Protein AF-0000000085167100 (afdb_homodimer)

InterPro domains:
  IPR000835 MarR-type HTH domain [PF01047] (43-100)
  IPR000835 MarR-type HTH domain [PR00598] (77-92)
  IPR000835 MarR-type HTH domain [PR00598] (96-112)
  IPR000835 MarR-type HTH domain [PR00598] (126-146)
  IPR000835 MarR-type HTH domain [PS50995] (10-148)
  IPR000835 MarR-type HTH domain [SM00347] (34-136)
  IPR036388 Winged helix-like DNA-binding domain superfamily [G3DSA:1.10.10.10] (11-156)
  IPR036390 Winged helix DNA-binding domain superfamily [SSF46785] (9-149)
  IPR039422 Transcription regulators MarR/SlyA-like [PTHR33164] (22-148)

Structure (mmCIF, N/CA/C/O backbone):
data_AF-0000000085167100-model_v1
#
loop_
_entity.id
_entity.type
_entity.pdbx_description
1 polymer 'MarR family transcription regulator protein'
#
loop_
_atom_site.group_PDB
_atom_site.id
_atom_site.type_symbol
_atom_site.label_atom_id
_atom_site.label_alt_id
_atom_site.label_comp_id
_atom_site.label_asym_id
_atom_site.label_entity_id
_atom_site.label_seq_id
_atom_site.pdbx_PDB_ins_code
_atom_site.Cartn_x
_atom_site.Cartn_y
_atom_site.Cartn_z
_atom_site.occupancy
_atom_site.B_iso_or_equiv
_atom_site.auth_seq_id
_atom_site.auth_comp_id
_atom_site.auth_asym_id
_atom_site.auth_atom_id
_atom_site.pdbx_PDB_model_num
ATOM 1 N N . MET A 1 1 ? 25.219 -15.109 -41.875 1 28.94 1 MET A N 1
ATOM 2 C CA . MET A 1 1 ? 25.359 -15.578 -40.5 1 28.94 1 MET A CA 1
ATOM 3 C C . MET A 1 1 ? 24.125 -15.219 -39.688 1 28.94 1 MET A C 1
ATOM 5 O O . MET A 1 1 ? 23.703 -14.062 -39.656 1 28.94 1 MET A O 1
ATOM 9 N N . SER A 1 2 ? 23.109 -16.062 -39.344 1 29.8 2 SER A N 1
ATOM 10 C CA . SER A 1 2 ? 21.734 -15.93 -38.875 1 29.8 2 SER A CA 1
ATOM 11 C C . SER A 1 2 ? 21.672 -15.273 -37.5 1 29.8 2 SER A C 1
ATOM 13 O O . SER A 1 2 ? 22.469 -15.602 -36.625 1 29.8 2 SER A O 1
ATOM 15 N N . ARG A 1 3 ? 21.328 -14 -37.438 1 38.75 3 ARG A N 1
ATOM 16 C CA . ARG A 1 3 ? 21.281 -13.273 -36.156 1 38.75 3 ARG A CA 1
ATOM 17 C C . ARG A 1 3 ? 20.594 -14.117 -35.094 1 38.75 3 ARG A C 1
ATOM 19 O O . ARG A 1 3 ? 19.516 -14.664 -35.312 1 38.75 3 ARG A O 1
ATOM 26 N N . PRO A 1 4 ? 21.281 -14.648 -34.062 1 38.41 4 PRO A N 1
ATOM 27 C CA . PRO A 1 4 ? 20.609 -15.492 -33.062 1 38.41 4 PRO A CA 1
ATOM 28 C C . PRO A 1 4 ? 19.266 -14.906 -32.594 1 38.41 4 PRO A C 1
ATOM 30 O O . PRO A 1 4 ? 19.062 -13.695 -32.688 1 38.41 4 PRO A O 1
ATOM 33 N N . PRO A 1 5 ? 18.172 -15.633 -32.438 1 40.31 5 PRO A N 1
ATOM 34 C CA . PRO A 1 5 ? 16.859 -15.086 -32.094 1 40.31 5 PRO A CA 1
ATOM 35 C C . PRO A 1 5 ? 16.922 -14.141 -30.891 1 40.31 5 PRO A C 1
ATOM 37 O O . PRO A 1 5 ? 17.812 -14.273 -30.047 1 40.31 5 PRO A O 1
ATOM 40 N N . SER A 1 6 ? 16.938 -12.898 -31.016 1 36.38 6 SER A N 1
ATOM 41 C CA . SER A 1 6 ? 16.844 -11.875 -29.984 1 36.38 6 SER A CA 1
ATOM 42 C C . SER A 1 6 ? 15.938 -12.32 -28.844 1 36.38 6 SER A C 1
ATOM 44 O O . SER A 1 6 ? 14.742 -12.531 -29.047 1 36.38 6 SER A O 1
ATOM 46 N N . HIS A 1 7 ? 16.234 -13.383 -28.016 1 36.88 7 HIS A N 1
ATOM 47 C CA . HIS A 1 7 ? 15.562 -13.766 -26.781 1 36.88 7 HIS A CA 1
ATOM 48 C C . HIS A 1 7 ? 14.922 -12.555 -26.109 1 36.88 7 HIS A C 1
ATOM 50 O O . HIS A 1 7 ? 15.633 -11.672 -25.625 1 36.88 7 HIS A O 1
ATOM 56 N N . SER A 1 8 ? 14.008 -11.852 -26.562 1 38.81 8 SER A N 1
ATOM 57 C CA . SER A 1 8 ? 13.211 -10.773 -25.984 1 38.81 8 SER A CA 1
ATOM 58 C C . SER A 1 8 ? 13.086 -10.938 -24.469 1 38.81 8 SER A C 1
ATOM 60 O O . SER A 1 8 ? 12.695 -12 -23.984 1 38.81 8 SER A O 1
ATOM 62 N N . ASP A 1 9 ? 13.836 -10.43 -23.562 1 41.62 9 ASP A N 1
ATOM 63 C CA . ASP A 1 9 ? 14.07 -10.25 -22.125 1 41.62 9 ASP A CA 1
ATOM 64 C C . ASP A 1 9 ? 12.758 -10.18 -21.359 1 41.62 9 ASP A C 1
ATOM 66 O O . ASP A 1 9 ? 12.672 -9.523 -20.312 1 41.62 9 ASP A O 1
ATOM 70 N N . GLU A 1 10 ? 11.578 -10.195 -21.953 1 47.62 10 GLU A N 1
ATOM 71 C CA . GLU A 1 10 ? 10.359 -10.188 -21.156 1 47.62 10 GLU A CA 1
ATOM 72 C C . GLU A 1 10 ? 10.359 -11.32 -20.141 1 47.62 10 GLU A C 1
ATOM 74 O O . GLU A 1 10 ? 10.234 -12.492 -20.516 1 47.62 10 GLU A O 1
ATOM 79 N N . SER A 1 11 ? 11.148 -11.344 -19.109 1 51.94 11 SER A N 1
ATOM 80 C CA . SER A 1 11 ? 11.078 -12.336 -18.031 1 51.94 11 SER A CA 1
ATOM 81 C C . SER A 1 11 ? 9.664 -12.891 -17.891 1 51.94 11 SER A C 1
ATOM 83 O O . SER A 1 11 ? 8.688 -12.148 -17.953 1 51.94 11 SER A O 1
ATOM 85 N N . PRO A 1 12 ? 9.398 -14.094 -18.156 1 60.81 12 PRO A N 1
ATOM 86 C CA . PRO A 1 12 ? 8.07 -14.641 -17.891 1 60.81 12 PRO A CA 1
ATOM 87 C C . PRO A 1 12 ? 7.504 -14.195 -16.547 1 60.81 12 PRO A C 1
ATOM 89 O O . PRO A 1 12 ? 8.258 -14.039 -15.578 1 60.81 12 PRO A O 1
ATOM 92 N N . LEU A 1 13 ? 6.781 -13 -16.453 1 64.62 13 LEU A N 1
ATOM 93 C CA . LEU A 1 13 ? 6.035 -12.477 -15.312 1 64.62 13 LEU A CA 1
ATOM 94 C C . LEU A 1 13 ? 5.656 -13.594 -14.352 1 64.62 13 LEU A C 1
ATOM 96 O O . LEU A 1 13 ? 4.605 -13.531 -13.703 1 64.62 13 LEU A O 1
ATOM 100 N N . THR A 1 14 ? 6.676 -14.555 -14.203 1 80.88 14 THR A N 1
ATOM 101 C CA . THR A 1 14 ? 6.324 -15.703 -13.375 1 80.88 14 THR A CA 1
ATOM 102 C C . THR A 1 14 ? 6.863 -15.531 -11.961 1 80.88 14 THR A C 1
ATOM 104 O O . THR A 1 14 ? 6.402 -16.203 -11.031 1 80.88 14 THR A O 1
ATOM 107 N N . ASP A 1 15 ? 7.734 -14.602 -11.852 1 91.56 15 ASP A N 1
ATOM 108 C CA . ASP A 1 15 ? 8.266 -14.367 -10.516 1 91.56 15 ASP A CA 1
ATOM 109 C C . ASP A 1 15 ? 7.492 -13.258 -9.797 1 91.56 15 ASP A C 1
ATOM 111 O O . ASP A 1 15 ? 7.691 -12.078 -10.078 1 91.56 15 ASP A O 1
ATOM 115 N N . LEU A 1 16 ? 6.777 -13.711 -8.82 1 94.06 16 LEU A N 1
ATOM 116 C CA . LEU A 1 16 ? 5.914 -12.805 -8.07 1 94.06 16 LEU A CA 1
ATOM 117 C C . LEU A 1 16 ? 6.715 -11.633 -7.508 1 94.06 16 LEU A C 1
ATOM 119 O O . LEU A 1 16 ? 6.242 -10.5 -7.508 1 94.06 16 LEU A O 1
ATOM 123 N N . TYR A 1 17 ? 7.957 -11.875 -7.102 1 94.38 17 TYR A N 1
ATOM 124 C CA . TYR A 1 17 ? 8.75 -10.906 -6.352 1 94.38 17 TYR A CA 1
ATOM 125 C C . TYR A 1 17 ? 9.281 -9.812 -7.27 1 94.38 17 TYR A C 1
ATOM 127 O O . TYR A 1 17 ? 9.82 -8.805 -6.797 1 94.38 17 TYR A O 1
ATOM 135 N N . GLU A 1 18 ? 9.062 -9.977 -8.508 1 92.81 18 GLU A N 1
ATOM 136 C CA . GLU A 1 18 ? 9.539 -8.992 -9.469 1 92.81 18 GLU A CA 1
ATOM 137 C C . GLU A 1 18 ? 8.414 -8.07 -9.93 1 92.81 18 GLU A C 1
ATOM 139 O O . GLU A 1 18 ? 8.648 -7.086 -10.633 1 92.81 18 GLU A O 1
ATOM 144 N N . HIS A 1 19 ? 7.234 -8.414 -9.586 1 95.75 19 HIS A N 1
ATOM 145 C CA . HIS A 1 19 ? 6.098 -7.586 -9.961 1 95.75 19 HIS A CA 1
ATOM 146 C C . HIS A 1 19 ? 6.09 -6.277 -9.172 1 95.75 19 HIS A C 1
ATOM 148 O O . HIS A 1 19 ? 6.125 -6.293 -7.938 1 95.75 19 HIS A O 1
ATOM 154 N N . PRO A 1 20 ? 6.004 -5.102 -9.891 1 97.62 20 PRO A N 1
ATOM 155 C CA . PRO A 1 20 ? 5.949 -3.832 -9.156 1 97.62 20 PRO A CA 1
ATOM 156 C C . PRO A 1 20 ? 4.793 -3.775 -8.164 1 97.62 20 PRO A C 1
ATOM 158 O O . PRO A 1 20 ? 4.941 -3.225 -7.07 1 97.62 20 PRO A O 1
ATOM 161 N N . GLY A 1 21 ? 3.652 -4.395 -8.602 1 97.56 21 GLY A N 1
ATOM 162 C CA . GLY A 1 21 ? 2.516 -4.395 -7.695 1 97.56 21 GLY A CA 1
ATOM 163 C C . GLY A 1 21 ? 2.799 -5.117 -6.391 1 97.56 21 GLY A C 1
ATOM 164 O O . GLY A 1 21 ? 2.371 -4.668 -5.324 1 97.56 21 GLY A O 1
ATOM 165 N N . HIS A 1 22 ? 3.488 -6.223 -6.402 1 97.44 22 HIS A N 1
ATOM 166 C CA . HIS A 1 22 ? 3.861 -6.961 -5.203 1 97.44 22 HIS A CA 1
ATOM 167 C C . HIS A 1 22 ? 4.797 -6.145 -4.32 1 97.44 22 HIS A C 1
ATOM 169 O O . HIS A 1 22 ? 4.586 -6.051 -3.107 1 97.44 22 HIS A O 1
ATOM 175 N N . LEU A 1 23 ? 5.785 -5.512 -4.891 1 98.19 23 LEU A N 1
ATOM 176 C CA . LEU A 1 23 ? 6.762 -4.734 -4.133 1 98.19 23 LEU A CA 1
ATOM 177 C C . LEU A 1 23 ? 6.113 -3.504 -3.51 1 98.19 23 LEU A C 1
ATOM 179 O O . LEU A 1 23 ? 6.449 -3.121 -2.389 1 98.19 23 LEU A O 1
ATOM 183 N N . LEU A 1 24 ? 5.191 -2.898 -4.227 1 98.69 24 LEU A N 1
ATOM 184 C CA . LEU A 1 24 ? 4.477 -1.744 -3.693 1 98.69 24 LEU A CA 1
ATOM 185 C C . LEU A 1 24 ? 3.604 -2.146 -2.51 1 98.69 24 LEU A C 1
ATOM 187 O O . LEU A 1 24 ? 3.527 -1.423 -1.515 1 98.69 24 LEU A O 1
ATOM 191 N N . ARG A 1 25 ? 2.945 -3.268 -2.588 1 98.06 25 ARG A N 1
ATOM 192 C CA . ARG A 1 25 ? 2.164 -3.773 -1.465 1 98.06 25 ARG A CA 1
ATOM 193 C C . ARG A 1 25 ? 3.051 -4.023 -0.25 1 98.06 25 ARG A C 1
ATOM 195 O O . ARG A 1 25 ? 2.715 -3.617 0.865 1 98.06 25 ARG A O 1
ATOM 202 N N . ARG A 1 26 ? 4.172 -4.707 -0.45 1 98.25 26 ARG A N 1
ATOM 203 C CA . ARG A 1 26 ? 5.109 -4.996 0.63 1 98.25 26 ARG A CA 1
ATOM 204 C C . ARG A 1 26 ? 5.629 -3.709 1.263 1 98.25 26 ARG A C 1
ATOM 206 O O . ARG A 1 26 ? 5.715 -3.604 2.488 1 98.25 26 ARG A O 1
ATOM 213 N N . ALA A 1 27 ? 5.973 -2.74 0.44 1 98.69 27 ALA A N 1
ATOM 214 C CA . ALA A 1 27 ? 6.48 -1.466 0.945 1 98.69 27 ALA A C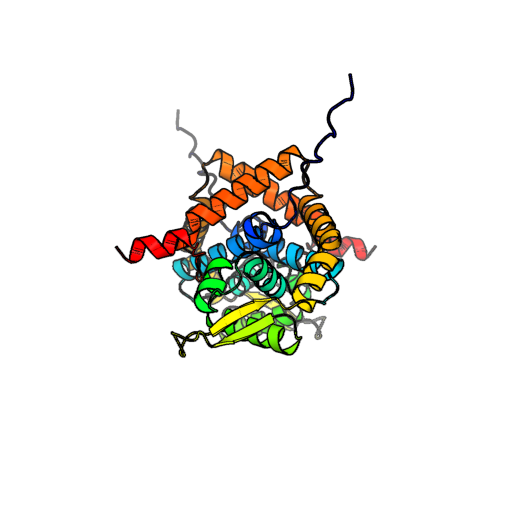A 1
ATOM 215 C C . ALA A 1 27 ? 5.43 -0.756 1.794 1 98.69 27 ALA A C 1
ATOM 217 O O . ALA A 1 27 ? 5.746 -0.185 2.84 1 98.69 27 ALA A O 1
ATOM 218 N N . GLN A 1 28 ? 4.215 -0.755 1.297 1 98.25 28 GLN A N 1
ATOM 219 C CA . GLN A 1 28 ? 3.129 -0.154 2.062 1 98.25 28 GLN A CA 1
ATOM 220 C C . GLN A 1 28 ? 2.924 -0.877 3.389 1 98.25 28 GLN A C 1
ATOM 222 O O . GLN A 1 28 ? 2.754 -0.24 4.43 1 98.25 28 GLN A O 1
ATOM 227 N N . GLN A 1 29 ? 2.957 -2.209 3.414 1 97.69 29 GLN A N 1
ATOM 228 C CA . GLN A 1 29 ? 2.848 -2.994 4.641 1 97.69 29 GLN A CA 1
ATOM 229 C C . GLN A 1 29 ? 3.918 -2.588 5.648 1 97.69 29 GLN A C 1
ATOM 231 O O . GLN A 1 29 ? 3.625 -2.408 6.832 1 97.69 29 GLN A O 1
ATOM 236 N N . ILE A 1 30 ? 5.062 -2.498 5.188 1 98 30 ILE A N 1
ATOM 237 C CA . ILE A 1 30 ? 6.207 -2.127 6.012 1 98 30 ILE A CA 1
ATOM 238 C C . ILE A 1 30 ? 6.004 -0.721 6.574 1 98 30 ILE A C 1
ATOM 240 O O . ILE A 1 30 ? 6.184 -0.493 7.773 1 98 30 ILE A O 1
ATOM 244 N N . SER A 1 31 ? 5.625 0.176 5.699 1 98.25 31 SER A N 1
ATOM 245 C CA . SER A 1 31 ? 5.391 1.557 6.109 1 98.25 31 SER A CA 1
ATOM 246 C C . SER A 1 31 ? 4.34 1.636 7.211 1 98.25 31 SER A C 1
ATOM 248 O O . SER A 1 31 ? 4.535 2.32 8.219 1 98.25 31 SER A O 1
ATOM 250 N N . VAL A 1 32 ? 3.285 0.966 7.098 1 97.56 32 VAL A N 1
ATOM 251 C CA . VAL A 1 32 ? 2.199 0.981 8.07 1 97.56 32 VAL A CA 1
ATOM 252 C C . VAL A 1 32 ? 2.678 0.374 9.391 1 97.56 32 VAL A C 1
ATOM 254 O O . VAL A 1 32 ? 2.363 0.886 10.469 1 97.56 32 VAL A O 1
ATOM 257 N N . SER A 1 33 ? 3.428 -0.708 9.281 1 97.5 33 SER A N 1
ATOM 258 C CA . SER A 1 33 ? 3.951 -1.349 10.484 1 97.5 33 SER A CA 1
ATOM 259 C C . SER A 1 33 ? 4.875 -0.411 11.258 1 97.5 33 SER A C 1
ATOM 261 O O . SER A 1 33 ? 4.77 -0.288 12.477 1 97.5 33 SER A O 1
ATOM 263 N N . ILE A 1 34 ? 5.762 0.237 10.586 1 97.75 34 ILE A N 1
ATOM 264 C CA . ILE A 1 34 ? 6.688 1.168 11.227 1 97.75 34 ILE A CA 1
ATOM 265 C C . ILE A 1 34 ? 5.91 2.338 11.828 1 97.75 34 ILE A C 1
ATOM 267 O O . ILE A 1 34 ? 6.254 2.838 12.898 1 97.75 34 ILE A O 1
ATOM 271 N N . PHE A 1 35 ? 4.879 2.789 11.109 1 97.81 35 PHE A N 1
ATOM 272 C CA . PHE A 1 35 ? 4.027 3.844 11.648 1 97.81 35 PHE A CA 1
ATOM 273 C C . PHE A 1 35 ? 3.445 3.438 12.992 1 97.81 35 PHE A C 1
ATOM 275 O O . PHE A 1 35 ? 3.504 4.207 13.961 1 97.81 35 PHE A O 1
ATOM 282 N N . HIS A 1 36 ? 2.926 2.299 13.07 1 96.5 36 HIS A N 1
ATOM 283 C CA . HIS A 1 36 ? 2.334 1.817 14.312 1 96.5 36 HIS A CA 1
ATOM 284 C C . HIS A 1 36 ? 3.379 1.714 15.414 1 96.5 36 HIS A C 1
ATOM 286 O O . HIS A 1 36 ? 3.104 2.053 16.562 1 96.5 36 HIS A O 1
ATOM 292 N N . ASP A 1 37 ? 4.492 1.263 15.062 1 95.69 37 ASP A N 1
ATOM 293 C CA . ASP A 1 37 ? 5.566 1.124 16.031 1 95.69 37 ASP A CA 1
ATOM 294 C C . ASP A 1 37 ? 5.965 2.482 16.609 1 95.69 37 ASP A C 1
ATOM 296 O O . ASP A 1 37 ? 6.199 2.607 17.812 1 95.69 37 ASP A O 1
ATOM 300 N N . GLU A 1 38 ? 6.055 3.49 15.758 1 95.69 38 GLU A N 1
ATOM 301 C CA . GLU A 1 38 ? 6.59 4.789 16.156 1 95.69 38 GLU A CA 1
ATOM 302 C C . GLU A 1 38 ? 5.508 5.66 16.797 1 95.69 38 GLU A C 1
ATOM 304 O O . GLU A 1 38 ? 5.797 6.48 17.672 1 95.69 38 GLU A O 1
ATOM 309 N N . ILE A 1 39 ? 4.258 5.531 16.453 1 92.88 39 ILE A N 1
ATOM 310 C CA . ILE A 1 39 ? 3.186 6.449 16.828 1 92.88 39 ILE A CA 1
ATOM 311 C C . ILE A 1 39 ? 2.254 5.762 17.828 1 92.88 39 ILE A C 1
ATOM 313 O O . ILE A 1 39 ? 1.572 6.43 18.609 1 92.88 39 ILE A O 1
ATOM 317 N N . GLY A 1 40 ? 2.344 4.508 18.094 1 77.31 40 GLY A N 1
ATOM 318 C CA . GLY A 1 40 ? 1.797 3.775 19.219 1 77.31 40 GLY A CA 1
ATOM 319 C C . GLY A 1 40 ? 0.294 3.584 19.141 1 77.31 40 GLY A C 1
ATOM 320 O O . GLY A 1 40 ? -0.38 3.477 20.156 1 77.31 40 GLY A O 1
ATOM 321 N N . GLY A 1 41 ? -0.335 3.615 18.172 1 82.81 41 GLY A N 1
ATOM 322 C CA . GLY A 1 41 ? -1.763 3.354 18.078 1 82.81 41 GLY A CA 1
ATOM 323 C C . GLY A 1 41 ? -2.613 4.57 18.391 1 82.81 41 GLY A C 1
ATOM 324 O O . GLY A 1 41 ? -3.826 4.457 18.578 1 82.81 41 GLY A O 1
ATOM 325 N N . VAL A 1 42 ? -2.113 5.633 18.594 1 88.88 42 VAL A N 1
ATOM 326 C CA . VAL A 1 42 ? -2.83 6.867 18.891 1 88.88 42 VAL A CA 1
ATOM 327 C C . VAL A 1 42 ? -3.752 7.227 17.719 1 88.88 42 VAL A C 1
ATOM 329 O O . VAL A 1 42 ? -4.945 7.461 17.922 1 88.88 42 VAL A O 1
ATOM 332 N N . VAL A 1 43 ? -3.215 7.273 16.578 1 96.31 43 VAL A N 1
ATOM 333 C CA . VAL A 1 43 ? -3.975 7.449 15.336 1 96.31 43 VAL A CA 1
ATOM 334 C C . VAL A 1 43 ? -3.447 6.496 14.266 1 96.31 43 VAL A C 1
ATOM 336 O O . VAL A 1 43 ? -2.301 6.047 14.336 1 96.31 43 VAL A O 1
ATOM 339 N N . THR A 1 44 ? -4.312 6.184 13.375 1 96.06 44 THR A N 1
ATOM 340 C CA . THR A 1 44 ? -3.895 5.441 12.188 1 96.06 44 THR A CA 1
ATOM 341 C C . THR A 1 44 ? -3.283 6.379 11.148 1 96.06 44 THR A C 1
ATOM 343 O O . THR A 1 44 ? -3.406 7.602 11.258 1 96.06 44 THR A O 1
ATOM 346 N N . PRO A 1 45 ? -2.629 5.789 10.156 1 96.94 45 PRO A N 1
ATOM 347 C CA . PRO A 1 45 ? -2.047 6.641 9.109 1 96.94 45 PRO A CA 1
ATOM 348 C C . PRO A 1 45 ? -3.082 7.539 8.438 1 96.94 45 PRO A C 1
ATOM 350 O O . PRO A 1 45 ? -2.826 8.727 8.227 1 96.94 45 PRO A O 1
ATOM 353 N N . VAL A 1 46 ? -4.27 7.02 8.172 1 97 46 VAL A N 1
ATOM 354 C CA . VAL A 1 46 ? -5.289 7.805 7.488 1 97 46 VAL A CA 1
ATOM 355 C C . VAL A 1 46 ? -5.84 8.875 8.438 1 97 46 V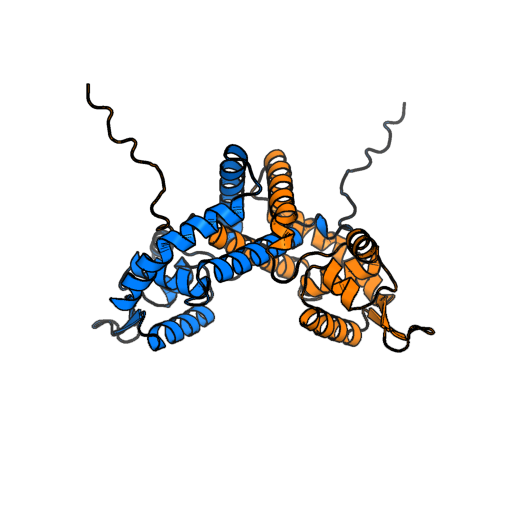AL A C 1
ATOM 357 O O . VAL A 1 46 ? -6.105 10 8.016 1 97 46 VAL A O 1
ATOM 360 N N . GLN A 1 47 ? -6.016 8.523 9.695 1 97.75 47 GLN A N 1
ATOM 361 C CA . GLN A 1 47 ? -6.445 9.508 10.68 1 97.75 47 GLN A CA 1
ATOM 362 C C . GLN A 1 47 ? -5.434 10.648 10.805 1 97.75 47 GLN A C 1
ATOM 364 O O . GLN A 1 47 ? -5.809 11.82 10.883 1 97.75 47 GLN A O 1
ATOM 369 N N . TYR A 1 48 ? -4.18 10.297 10.852 1 97.81 48 TYR A N 1
ATOM 370 C CA . TYR A 1 48 ? -3.139 11.32 10.859 1 97.81 48 TYR A CA 1
ATOM 371 C C . TYR A 1 48 ? -3.238 12.211 9.633 1 97.81 48 TYR A C 1
ATOM 373 O O . TYR A 1 48 ? -3.16 13.438 9.742 1 97.81 48 TYR A O 1
ATOM 381 N N . ALA A 1 49 ? -3.332 11.625 8.461 1 97.75 49 ALA A N 1
ATOM 382 C CA . ALA A 1 49 ? -3.402 12.367 7.207 1 97.75 49 ALA A CA 1
ATOM 383 C C . ALA A 1 49 ? -4.555 13.367 7.227 1 97.75 49 ALA A C 1
ATOM 385 O O . ALA A 1 49 ? -4.398 14.508 6.801 1 97.75 49 ALA A O 1
ATOM 386 N N . ILE A 1 50 ? -5.664 12.914 7.719 1 98.06 50 ILE A N 1
ATOM 387 C CA . ILE A 1 50 ? -6.852 13.766 7.793 1 98.06 50 ILE A CA 1
ATOM 388 C C . ILE A 1 50 ? -6.594 14.938 8.734 1 98.06 50 ILE A C 1
ATOM 390 O O . ILE A 1 50 ? -6.848 16.094 8.383 1 98.06 50 ILE A O 1
ATOM 394 N N . LEU A 1 51 ? -6.055 14.672 9.898 1 97.94 51 LEU A N 1
ATOM 395 C CA . LEU A 1 51 ? -5.793 15.719 10.883 1 97.94 51 LEU A CA 1
ATOM 396 C C . LEU A 1 51 ? -4.766 16.719 10.344 1 97.94 51 LEU A C 1
ATOM 398 O O . LEU A 1 51 ? -4.941 17.922 10.484 1 97.94 51 LEU A O 1
ATOM 402 N N . ARG A 1 52 ? -3.748 16.172 9.781 1 97.56 52 ARG A N 1
ATOM 403 C CA . ARG A 1 52 ? -2.684 17.016 9.242 1 97.56 52 ARG A CA 1
ATOM 404 C C . ARG A 1 52 ? -3.209 17.922 8.141 1 97.56 52 ARG A C 1
ATOM 406 O O . ARG A 1 52 ? -2.936 19.125 8.133 1 97.56 52 ARG A O 1
ATOM 413 N N . MET A 1 53 ? -3.955 17.312 7.246 1 97.75 53 MET A N 1
ATOM 414 C CA . MET A 1 53 ? -4.488 18.078 6.129 1 97.75 53 MET A CA 1
ATOM 415 C C . MET A 1 53 ? -5.465 19.156 6.625 1 97.75 53 MET A C 1
ATOM 417 O O . MET A 1 53 ? -5.457 20.281 6.137 1 97.75 53 MET A O 1
ATOM 421 N N . LEU A 1 54 ? -6.23 18.781 7.531 1 97.25 54 LEU A N 1
ATOM 422 C CA . LEU A 1 54 ? -7.195 19.734 8.094 1 97.25 54 LEU A CA 1
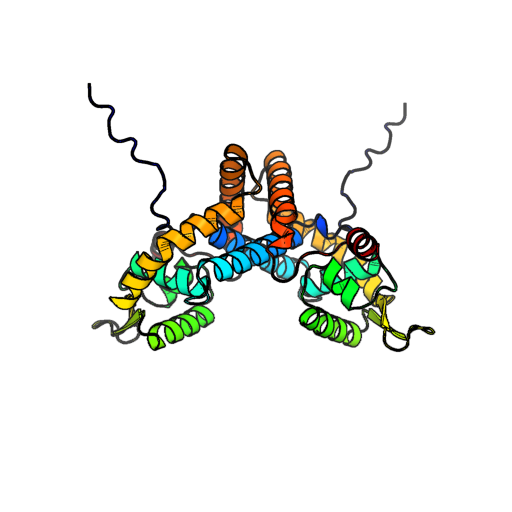ATOM 423 C C . LEU A 1 54 ? -6.48 20.875 8.812 1 97.25 54 LEU A C 1
ATOM 425 O O . LEU A 1 54 ? -6.902 22.016 8.727 1 97.25 54 LEU A O 1
ATOM 429 N N . SER A 1 55 ? -5.465 20.547 9.555 1 97.25 55 SER A N 1
ATOM 430 C CA . SER A 1 55 ? -4.672 21.562 10.234 1 97.25 55 SER A CA 1
ATOM 431 C C . SER A 1 55 ? -4.133 22.594 9.25 1 97.25 55 SER A C 1
ATOM 433 O O . SER A 1 55 ? -4.109 23.781 9.539 1 97.25 55 SER A O 1
ATOM 435 N N . ASN A 1 56 ? -3.752 22.109 8.125 1 95.94 56 ASN A N 1
ATOM 436 C CA . ASN A 1 56 ? -3.188 22.969 7.094 1 95.94 56 ASN A CA 1
ATOM 437 C C . ASN A 1 56 ? -4.273 23.766 6.367 1 95.94 56 ASN A C 1
ATOM 439 O O . ASN A 1 56 ? -4.004 24.828 5.812 1 95.94 56 ASN A O 1
ATOM 443 N N . HIS A 1 57 ? -5.504 23.234 6.336 1 95.38 57 HIS A N 1
ATOM 444 C CA . HIS A 1 57 ? -6.617 23.844 5.625 1 95.38 57 HIS A CA 1
ATOM 445 C C . HIS A 1 57 ? -7.879 23.875 6.484 1 95.38 57 HIS A C 1
ATOM 447 O O . HIS A 1 57 ? -8.859 23.203 6.176 1 95.38 57 HIS A O 1
ATOM 453 N N . PRO A 1 58 ? -7.875 24.719 7.438 1 95.38 58 PRO A N 1
ATOM 454 C CA . PRO A 1 58 ? -9.039 24.766 8.328 1 95.38 58 PRO A CA 1
ATOM 455 C C . PRO A 1 58 ? -10.297 25.266 7.625 1 95.38 58 PRO A C 1
ATOM 457 O O . PRO A 1 58 ? -10.219 26.141 6.77 1 95.38 58 PRO A O 1
ATOM 460 N N . GLY A 1 59 ? -11.406 24.641 7.953 1 93.44 59 GLY A N 1
ATOM 461 C CA . GLY A 1 59 ? -12.68 25.172 7.488 1 93.44 59 GLY A CA 1
ATOM 462 C C . GLY A 1 59 ? -13.164 24.5 6.207 1 93.44 59 GLY A C 1
ATOM 463 O O . GLY A 1 59 ? -14.25 24.812 5.723 1 93.44 59 GLY A O 1
ATOM 464 N N . ILE A 1 60 ? -12.43 23.578 5.703 1 92.75 60 ILE A N 1
ATOM 465 C CA . ILE A 1 60 ? -12.852 22.906 4.477 1 92.75 60 ILE A CA 1
ATOM 466 C C . ILE A 1 60 ? -13.891 21.828 4.809 1 92.75 60 ILE A C 1
ATOM 468 O O . ILE A 1 60 ? -14 21.406 5.957 1 92.75 60 ILE A O 1
ATOM 472 N N . ASP A 1 61 ? -14.625 21.422 3.746 1 91.88 61 ASP A N 1
ATOM 473 C CA . ASP A 1 61 ? -15.648 20.406 3.965 1 91.88 61 ASP A CA 1
ATOM 474 C C . ASP A 1 61 ? -15.07 19 3.816 1 91.88 61 ASP A C 1
ATOM 476 O O . ASP A 1 61 ? -13.938 18.828 3.369 1 91.88 61 ASP A O 1
ATOM 480 N N . GLN A 1 62 ? -15.891 18.062 4.188 1 93.38 62 GLN A N 1
ATOM 481 C CA . GLN A 1 62 ? -15.438 16.688 4.258 1 93.38 62 GLN A CA 1
ATOM 482 C C . GLN A 1 62 ? -15.078 16.156 2.875 1 93.38 62 GLN A C 1
ATOM 484 O O . GLN A 1 62 ? -14.133 15.367 2.73 1 93.38 62 GLN A O 1
ATOM 489 N N . VAL A 1 63 ? -15.828 16.547 1.901 1 92.38 63 VAL A N 1
ATOM 490 C CA . VAL A 1 63 ? -15.586 16.062 0.545 1 92.38 63 VAL A CA 1
ATOM 491 C C . VAL A 1 63 ? -14.25 16.594 0.034 1 92.38 63 VAL A C 1
ATOM 493 O O . VAL A 1 63 ? -13.438 15.844 -0.501 1 92.38 63 VAL A O 1
ATOM 496 N N . THR A 1 64 ? -14.023 17.844 0.199 1 94 64 THR A N 1
ATOM 497 C CA . THR A 1 64 ? -12.758 18.469 -0.181 1 94 64 THR A CA 1
ATOM 498 C C . THR A 1 64 ? -11.594 17.828 0.577 1 94 64 THR A C 1
ATOM 500 O O . THR A 1 64 ? -10.555 17.547 -0.011 1 94 64 THR A O 1
ATOM 503 N N . LEU A 1 65 ? -11.797 17.641 1.823 1 96.19 65 LEU A N 1
ATOM 504 C CA . LEU A 1 65 ? -10.766 17.031 2.664 1 96.19 65 LEU A CA 1
ATOM 505 C C . LEU A 1 65 ? -10.406 15.633 2.176 1 96.19 65 LEU A C 1
ATOM 507 O O . LEU A 1 65 ? -9.227 15.289 2.068 1 96.19 65 LEU A O 1
ATOM 511 N N . ALA A 1 66 ? -11.414 14.852 1.89 1 96.69 66 ALA A N 1
ATOM 512 C CA . ALA A 1 66 ? -11.188 13.5 1.376 1 96.69 66 ALA A CA 1
ATOM 513 C C . ALA A 1 66 ? -10.383 13.539 0.077 1 96.69 66 ALA A C 1
ATOM 515 O O . ALA A 1 66 ? -9.469 12.734 -0.12 1 96.69 66 ALA A O 1
ATOM 516 N N . GLY A 1 67 ? -10.68 14.484 -0.806 1 96.5 67 GLY A N 1
ATOM 517 C CA . GLY A 1 67 ? -9.953 14.664 -2.053 1 96.5 67 GLY A CA 1
ATOM 518 C C . GLY A 1 67 ? -8.5 15.039 -1.85 1 96.5 67 GLY A C 1
ATOM 519 O O . GLY A 1 67 ? -7.621 14.531 -2.553 1 96.5 67 GLY A O 1
ATOM 520 N N . LEU A 1 68 ? -8.242 15.82 -0.833 1 96.62 68 LEU A N 1
ATOM 521 C CA . LEU A 1 68 ? -6.883 16.281 -0.542 1 96.62 68 LEU A CA 1
ATOM 522 C C . LEU A 1 68 ? -6.047 15.148 0.056 1 96.62 68 LEU A C 1
ATOM 524 O O . LEU A 1 68 ? -4.816 15.18 -0.02 1 96.62 68 LEU A O 1
ATOM 528 N N . VAL A 1 69 ? -6.703 14.156 0.642 1 97.62 69 VAL A N 1
ATOM 529 C CA . VAL A 1 69 ? -6 13.039 1.263 1 97.62 69 VAL A CA 1
ATOM 530 C C . VAL A 1 69 ? -6.047 11.828 0.339 1 97.62 69 VAL A C 1
ATOM 532 O O . VAL A 1 69 ? -5.438 10.797 0.631 1 97.62 69 VAL A O 1
ATOM 535 N N . ALA A 1 70 ? -6.734 11.914 -0.758 1 97.44 70 ALA A N 1
ATOM 536 C CA . ALA A 1 70 ? -6.879 10.852 -1.752 1 97.44 70 ALA A CA 1
ATOM 537 C C . ALA A 1 70 ? -7.508 9.602 -1.138 1 97.44 70 ALA A C 1
ATOM 539 O O . ALA A 1 70 ? -6.977 8.5 -1.278 1 97.44 70 ALA A O 1
ATOM 540 N N . ILE A 1 71 ? -8.633 9.789 -0.474 1 97.5 71 ILE A N 1
ATOM 541 C CA . ILE A 1 71 ? -9.477 8.703 0.01 1 97.5 71 ILE A CA 1
ATOM 542 C C . ILE A 1 71 ? -10.922 8.922 -0.446 1 97.5 71 ILE A C 1
ATOM 544 O O . ILE A 1 71 ? -11.297 10.039 -0.818 1 97.5 71 ILE A O 1
ATOM 548 N N . ASP A 1 72 ? -11.641 7.859 -0.505 1 96.25 72 ASP A N 1
ATOM 549 C CA . ASP A 1 72 ? -13.039 7.984 -0.914 1 96.25 72 ASP A CA 1
ATOM 550 C C . ASP A 1 72 ? -13.859 8.703 0.154 1 96.25 72 ASP A C 1
ATOM 552 O O . ASP A 1 72 ? -13.523 8.656 1.339 1 96.25 72 ASP A O 1
ATOM 556 N N . THR A 1 73 ? -14.93 9.266 -0.273 1 94.62 73 THR A N 1
ATOM 557 C CA . THR A 1 73 ? -15.758 10.109 0.586 1 94.62 73 THR A CA 1
ATOM 558 C C . THR A 1 73 ? -16.344 9.289 1.734 1 94.62 73 THR A C 1
ATOM 560 O O . THR A 1 73 ? -16.5 9.797 2.848 1 94.62 73 THR A O 1
ATOM 563 N N . SER A 1 74 ? -16.672 8.047 1.456 1 96.19 74 SER A N 1
ATOM 564 C CA . SER A 1 74 ? -17.234 7.207 2.51 1 96.19 74 SER A CA 1
ATOM 565 C C . SER A 1 74 ? -16.219 6.949 3.615 1 96.19 74 SER A C 1
ATOM 567 O O . SER A 1 74 ? -16.547 7.039 4.801 1 96.19 74 SER A O 1
ATOM 569 N N . THR A 1 75 ? -15.008 6.605 3.223 1 95.44 75 THR A N 1
ATOM 570 C CA . THR A 1 75 ? -13.93 6.426 4.184 1 95.44 75 THR A CA 1
ATOM 571 C C . THR A 1 75 ? -13.656 7.723 4.941 1 95.44 75 THR A C 1
ATOM 573 O O . THR A 1 75 ? -13.477 7.707 6.16 1 95.44 75 THR A O 1
ATOM 576 N N . GLY A 1 76 ? -13.625 8.828 4.191 1 96.69 76 GLY A N 1
ATOM 577 C CA . GLY A 1 76 ? -13.438 10.125 4.824 1 96.69 76 GLY A CA 1
ATOM 578 C C . GLY A 1 76 ? -14.469 10.422 5.898 1 96.69 76 GLY A C 1
ATOM 579 O O . GLY A 1 76 ? -14.117 10.875 6.988 1 96.69 76 GLY A O 1
ATOM 580 N N . ALA A 1 77 ? -15.703 10.148 5.594 1 95.44 77 ALA A N 1
ATOM 581 C CA . ALA A 1 77 ? -16.781 10.398 6.535 1 95.44 77 ALA A CA 1
ATOM 582 C C . ALA A 1 77 ? -16.625 9.57 7.805 1 95.44 77 ALA A C 1
ATOM 584 O O . ALA A 1 77 ? -16.75 10.094 8.914 1 95.44 77 ALA A O 1
ATOM 585 N N . THR A 1 78 ? -16.297 8.336 7.586 1 97.5 78 THR A N 1
ATOM 586 C CA . THR A 1 78 ? -16.125 7.422 8.711 1 97.5 78 THR A CA 1
ATOM 587 C C . THR A 1 78 ? -14.945 7.84 9.578 1 97.5 78 THR A C 1
ATOM 589 O O . THR A 1 78 ? -15.031 7.84 10.805 1 97.5 78 THR A O 1
ATOM 592 N N . VAL A 1 79 ? -13.859 8.195 8.984 1 97.62 79 VAL A N 1
ATOM 593 C CA . VAL A 1 79 ? -12.648 8.578 9.703 1 97.62 79 VAL A CA 1
ATOM 594 C C . VAL A 1 79 ? -12.883 9.898 10.438 1 97.62 79 VAL A C 1
ATOM 596 O O . VAL A 1 79 ? -12.484 10.047 11.594 1 97.62 79 VAL A O 1
ATOM 599 N N . CYS A 1 80 ? -13.516 10.82 9.836 1 97.38 80 CYS A N 1
ATOM 600 C CA . CYS A 1 80 ? -13.82 12.094 10.477 1 97.38 80 CYS A CA 1
ATOM 601 C C . CYS A 1 80 ? -14.719 11.891 11.688 1 97.38 80 CYS A C 1
ATOM 603 O O . CYS A 1 80 ? -14.516 12.516 12.734 1 97.38 80 CYS A O 1
ATOM 605 N N . ALA A 1 81 ? -15.695 11.07 11.5 1 97.19 81 ALA A N 1
ATOM 606 C CA . ALA A 1 81 ? -16.578 10.781 12.617 1 97.19 81 ALA A CA 1
ATOM 607 C C . ALA A 1 81 ? -15.812 10.203 13.797 1 97.19 81 ALA A C 1
ATOM 609 O O . ALA A 1 81 ? -16.047 10.586 14.953 1 97.19 81 ALA A O 1
ATOM 610 N N . ARG A 1 82 ? -14.883 9.344 13.555 1 97.56 82 ARG A N 1
ATOM 611 C CA . ARG A 1 82 ? -14.062 8.734 14.594 1 97.56 82 ARG A CA 1
ATOM 612 C C . ARG A 1 82 ? -13.188 9.773 15.281 1 97.56 82 ARG A C 1
ATOM 614 O O . ARG A 1 82 ? -13.062 9.773 16.516 1 97.56 82 ARG A O 1
ATOM 621 N N . LEU A 1 83 ? -12.586 10.625 14.516 1 98.25 83 LEU A N 1
ATOM 622 C CA . LEU A 1 83 ? -11.727 11.664 15.055 1 98.25 83 LEU A CA 1
ATOM 623 C C . LEU A 1 83 ? -12.531 12.68 15.859 1 98.25 83 LEU A C 1
ATOM 625 O O . LEU A 1 83 ? -12.047 13.219 16.859 1 98.25 83 LEU A O 1
ATOM 629 N N . GLU A 1 84 ? -13.758 12.945 15.414 1 97.94 84 GLU A N 1
ATOM 630 C CA . GLU A 1 84 ? -14.656 13.82 16.156 1 97.94 84 GLU A CA 1
ATOM 631 C C . GLU A 1 84 ? -15.023 13.211 17.516 1 97.94 84 GLU A C 1
ATOM 633 O O . GLU A 1 84 ? -15.031 13.906 18.531 1 97.94 84 GLU A O 1
ATOM 638 N N . GLU A 1 85 ? -15.305 11.961 17.484 1 97.69 85 GLU A N 1
ATOM 639 C CA . GLU A 1 85 ? -15.609 11.234 18.719 1 97.69 85 GLU A CA 1
ATOM 640 C C . GLU A 1 85 ? -14.445 11.305 19.703 1 97.69 85 GLU A C 1
ATOM 642 O O . GLU A 1 85 ? -14.656 11.383 20.922 1 97.69 85 GLU A O 1
ATOM 647 N N . LYS A 1 86 ? -13.227 11.344 19.219 1 97.19 86 LYS A N 1
ATOM 648 C CA . LYS A 1 86 ? -12.023 11.406 20.031 1 97.19 86 LYS A CA 1
ATOM 649 C C . LYS A 1 86 ? -11.727 12.844 20.469 1 97.19 86 LYS A C 1
ATOM 651 O O . LYS A 1 86 ? -10.758 13.094 21.188 1 97.19 86 LYS A O 1
ATOM 656 N N . GLY A 1 87 ? -12.523 13.781 19.938 1 98.06 87 GLY A N 1
ATOM 657 C CA . GLY A 1 87 ? -12.359 15.18 20.297 1 98.06 87 GLY A CA 1
ATOM 658 C C . GLY A 1 87 ? -11.211 15.852 19.562 1 98.06 87 GLY A C 1
ATOM 659 O O . GLY A 1 87 ? -10.68 16.859 20.031 1 98.06 87 GLY A O 1
ATOM 660 N N . LEU A 1 88 ? -10.797 15.312 18.422 1 98.56 88 LEU A N 1
ATOM 661 C CA . LEU A 1 88 ? -9.602 15.797 17.734 1 98.56 88 LEU A CA 1
ATOM 662 C C . LEU A 1 88 ? -9.977 16.719 16.594 1 98.56 88 LEU A C 1
ATOM 664 O O . LEU A 1 88 ? -9.133 17.484 16.094 1 98.56 88 LEU A O 1
ATOM 668 N N . LEU A 1 89 ? -11.188 16.578 16.078 1 97.81 89 LEU A N 1
ATOM 669 C CA . LEU A 1 89 ? -11.719 17.547 15.125 1 97.81 89 LEU A CA 1
ATOM 670 C C . LEU A 1 89 ? -13.172 17.891 15.445 1 97.81 89 LEU A C 1
ATOM 672 O O . LEU A 1 89 ? -13.812 17.203 16.234 1 97.81 89 LEU A O 1
ATOM 676 N N . LEU A 1 90 ? -13.664 18.984 14.93 1 97.12 90 LEU A N 1
ATOM 677 C CA . LEU A 1 90 ? -15.047 19.406 15.117 1 97.12 90 LEU A CA 1
ATOM 678 C C . LEU A 1 90 ? -15.68 19.812 13.789 1 97.12 90 LEU A C 1
ATOM 680 O O . LEU A 1 90 ? -14.977 20.203 12.867 1 97.12 90 LEU A O 1
ATOM 684 N N . ARG A 1 91 ? -16.938 19.578 13.75 1 93.12 91 ARG A N 1
ATOM 685 C CA . ARG A 1 91 ? -17.75 19.984 12.602 1 93.12 91 ARG A CA 1
ATOM 686 C C . ARG A 1 91 ? -18.625 21.172 12.945 1 93.12 91 ARG A C 1
ATOM 688 O O . ARG A 1 91 ? -19.266 21.188 14.008 1 93.12 91 ARG A O 1
ATOM 695 N N . GLU A 1 92 ? -18.547 22.125 12.102 1 89.75 92 GLU A N 1
ATOM 696 C CA . GLU A 1 92 ? -19.375 23.312 12.312 1 89.75 92 GLU A CA 1
ATOM 697 C C . GLU A 1 92 ? -20.281 23.562 11.109 1 89.75 92 GLU A C 1
ATOM 699 O O . GLU A 1 92 ? -19.891 23.328 9.969 1 89.75 92 GLU A O 1
ATOM 704 N N . VAL A 1 93 ? -21.5 23.953 11.492 1 83.94 93 VAL A N 1
ATOM 705 C CA . VAL A 1 93 ? -22.422 24.328 10.43 1 83.94 93 VAL A CA 1
ATOM 706 C C . VAL A 1 93 ? -21.938 25.609 9.75 1 83.94 93 VAL A C 1
ATOM 708 O O . VAL A 1 93 ? -21.484 26.531 10.414 1 83.94 93 VAL A O 1
ATOM 711 N N . ILE A 1 94 ? -21.922 25.531 8.43 1 75.75 94 ILE A N 1
ATOM 712 C CA . ILE A 1 94 ? -21.609 26.734 7.664 1 75.75 94 ILE A CA 1
ATOM 713 C C . ILE A 1 94 ? -22.859 27.609 7.562 1 75.75 94 ILE A C 1
ATOM 715 O O . ILE A 1 94 ? -23.891 27.188 7.035 1 75.75 94 ILE A O 1
ATOM 719 N N . PRO A 1 95 ? -22.75 28.734 8.195 1 75.12 95 PRO A N 1
ATOM 720 C CA . PRO A 1 95 ? -23.922 29.609 8.281 1 75.12 95 PRO A CA 1
ATOM 721 C C . PRO A 1 95 ? -24.641 29.766 6.941 1 75.12 95 PRO A C 1
ATOM 723 O O . PRO A 1 95 ? -25.875 29.766 6.895 1 75.12 95 PRO A O 1
ATOM 726 N N . HIS A 1 96 ? -24.016 29.859 5.906 1 76.56 96 HIS A N 1
ATOM 727 C CA . HIS A 1 96 ? -24.656 30.156 4.629 1 76.56 96 HIS A CA 1
ATOM 728 C C . HIS A 1 96 ? -24.844 28.875 3.807 1 76.56 96 HIS A C 1
ATOM 730 O O . HIS A 1 96 ? -25.281 28.938 2.656 1 76.56 96 HIS A O 1
ATOM 736 N N . ASN A 1 97 ? -24.406 27.859 4.242 1 68.88 97 ASN A N 1
ATOM 737 C CA . ASN A 1 97 ? -24.562 26.562 3.592 1 68.88 97 ASN A CA 1
ATOM 738 C C . ASN A 1 97 ? -24.766 25.438 4.613 1 68.88 97 ASN A C 1
ATOM 740 O O . ASN A 1 97 ? -23.797 24.812 5.047 1 68.88 97 ASN A O 1
ATOM 744 N N . ARG A 1 98 ? -26.094 25.203 4.977 1 67.75 98 ARG A N 1
ATOM 745 C CA . ARG A 1 98 ? -26.406 24.297 6.078 1 67.75 98 ARG A CA 1
ATOM 746 C C . ARG A 1 98 ? -26.125 22.859 5.691 1 67.75 98 ARG A C 1
ATOM 748 O O . ARG A 1 98 ? -26.031 21.984 6.559 1 67.75 98 ARG A O 1
ATOM 755 N N . ARG A 1 99 ? -25.922 22.688 4.414 1 66.56 99 ARG A N 1
ATOM 756 C CA . ARG A 1 99 ? -25.734 21.312 3.961 1 66.56 99 ARG A CA 1
ATOM 757 C C . ARG A 1 99 ? -24.266 20.906 4.039 1 66.56 99 ARG A C 1
ATOM 759 O O . ARG A 1 99 ? -23.938 19.719 4.016 1 66.56 99 ARG A O 1
ATOM 766 N N . GLN A 1 100 ? -23.562 21.969 4.184 1 75 100 GLN A N 1
ATOM 767 C CA . GLN A 1 100 ? -22.125 21.672 4.266 1 75 100 GLN A CA 1
ATOM 768 C C . GLN A 1 100 ? -21.578 21.984 5.656 1 75 100 GLN A C 1
ATOM 770 O O . GLN A 1 100 ? -22.016 22.953 6.297 1 75 100 GLN A O 1
ATOM 775 N N . ARG A 1 101 ? -20.844 21.078 6.117 1 87.69 101 ARG A N 1
ATOM 776 C CA . ARG A 1 101 ? -20.188 21.328 7.398 1 87.69 101 ARG A CA 1
ATOM 777 C C . ARG A 1 101 ? -18.688 21.625 7.199 1 87.69 101 ARG A C 1
ATOM 779 O O . ARG A 1 101 ? -18.047 21 6.352 1 87.69 101 ARG A O 1
ATOM 786 N N . ALA A 1 102 ? -18.359 22.703 7.848 1 93.62 102 ALA A N 1
ATOM 787 C CA . ALA A 1 102 ? -16.938 23.016 7.879 1 93.62 102 ALA A CA 1
ATOM 788 C C . ALA A 1 102 ? -16.219 22.234 8.969 1 93.62 102 ALA A C 1
ATOM 790 O O . ALA A 1 102 ? -16.75 22.047 10.062 1 93.62 102 ALA A O 1
ATOM 791 N N . LEU A 1 103 ? -15.031 21.766 8.625 1 96.62 103 LEU A N 1
ATOM 792 C CA . LEU A 1 103 ? -14.25 20.969 9.57 1 96.62 103 LEU A CA 1
ATOM 793 C C . LEU A 1 103 ? -13.055 21.766 10.086 1 96.62 103 LEU A C 1
ATOM 795 O O . LEU A 1 103 ? -12.43 22.516 9.336 1 96.62 103 LEU A O 1
ATOM 799 N N . ARG A 1 104 ? -12.758 21.594 11.367 1 97.56 104 ARG A N 1
ATOM 800 C CA . ARG A 1 104 ? -11.57 22.188 11.977 1 97.56 104 ARG A CA 1
ATOM 801 C C . ARG A 1 104 ? -10.953 21.234 12.992 1 97.56 104 ARG A C 1
ATOM 803 O O . ARG A 1 104 ? -11.664 20.453 13.633 1 97.56 104 ARG A O 1
ATOM 810 N N . THR A 1 105 ? -9.617 21.328 13.102 1 98.06 105 THR A N 1
ATOM 811 C CA . THR A 1 105 ? -8.969 20.625 14.203 1 98.06 105 THR A CA 1
ATOM 812 C C . THR A 1 105 ? -9.258 21.312 15.531 1 98.06 105 THR A C 1
ATOM 814 O O . THR A 1 105 ? -9.375 22.531 15.594 1 98.06 105 THR A O 1
ATOM 817 N N . THR A 1 106 ? -9.414 20.547 16.578 1 98.44 106 THR A N 1
ATOM 818 C CA . THR A 1 106 ? -9.5 21.109 17.922 1 98.44 106 THR A CA 1
ATOM 819 C C . THR A 1 106 ? -8.109 21.406 18.469 1 98.44 106 THR A C 1
ATOM 821 O O . THR A 1 106 ? -7.102 21.062 17.859 1 98.44 106 THR A O 1
ATOM 824 N N . ALA A 1 107 ? -8.094 22.078 19.672 1 98.38 107 ALA A N 1
ATOM 825 C CA . ALA A 1 107 ? -6.832 22.297 20.375 1 98.38 107 ALA A CA 1
ATOM 826 C C . ALA A 1 107 ? -6.145 20.969 20.688 1 98.38 107 ALA A C 1
ATOM 828 O O . ALA A 1 107 ? -4.922 20.859 20.578 1 98.38 107 ALA A O 1
ATOM 829 N N . ALA A 1 108 ? -6.934 20.031 21.031 1 98.31 108 ALA A N 1
ATOM 830 C CA . ALA A 1 108 ? -6.406 18.688 21.312 1 98.31 108 ALA A CA 1
ATOM 831 C C . ALA A 1 108 ? -5.844 18.047 20.047 1 98.31 108 ALA A C 1
ATOM 833 O O . ALA A 1 108 ? -4.812 17.375 20.094 1 98.31 108 ALA A O 1
ATOM 834 N N . GLY A 1 109 ? -6.543 18.25 18.906 1 98.25 109 GLY A N 1
ATOM 835 C CA . GLY A 1 109 ? -6.059 17.75 17.641 1 98.25 109 GLY A CA 1
ATOM 836 C C . GLY A 1 109 ? -4.73 18.359 17.219 1 98.25 109 GLY A C 1
ATOM 837 O O . GLY A 1 109 ? -3.836 17.656 16.766 1 98.25 109 GLY A O 1
ATOM 838 N N . GLU A 1 110 ? -4.621 19.656 17.469 1 97.94 110 GLU A N 1
ATOM 839 C CA . GLU A 1 110 ? -3.375 20.344 17.156 1 97.94 110 GLU A CA 1
ATOM 840 C C . GLU A 1 110 ? -2.242 19.891 18.062 1 97.94 110 GLU A C 1
ATOM 842 O O . GLU A 1 110 ? -1.112 19.688 17.609 1 97.94 110 GLU A O 1
ATOM 847 N N . ALA A 1 111 ? -2.553 19.75 19.312 1 97.88 111 ALA A N 1
ATOM 848 C CA . ALA A 1 111 ? -1.565 19.281 20.281 1 97.88 111 ALA A CA 1
ATOM 849 C C . ALA A 1 111 ? -1.071 17.875 19.922 1 97.88 111 ALA A C 1
ATOM 851 O O . ALA A 1 111 ? 0.121 17.594 20.047 1 97.88 111 ALA A O 1
ATOM 852 N N . LEU A 1 112 ? -1.951 17.078 19.516 1 97.31 112 LEU A N 1
ATOM 853 C CA . LEU A 1 112 ? -1.581 15.719 19.125 1 97.31 112 LEU A CA 1
ATOM 854 C C . LEU A 1 112 ? -0.619 15.734 17.938 1 97.31 112 LEU A C 1
ATOM 856 O O . LEU A 1 112 ? 0.386 15.016 17.953 1 97.31 112 LEU A O 1
ATOM 860 N N . LEU A 1 113 ? -0.91 16.516 16.953 1 96.5 113 LEU A N 1
ATOM 861 C CA . LEU A 1 113 ? -0.041 16.609 15.781 1 96.5 113 LEU A CA 1
ATOM 862 C C . LEU A 1 113 ? 1.368 17.031 16.188 1 96.5 113 LEU A C 1
ATOM 864 O O . LEU A 1 113 ? 2.352 16.5 15.664 1 96.5 113 LEU A O 1
ATOM 868 N N . GLU A 1 114 ? 1.42 17.938 17.094 1 95.62 114 GLU A N 1
ATOM 869 C CA . GLU A 1 114 ? 2.719 18.391 17.594 1 95.62 114 GLU A CA 1
ATOM 870 C C . GLU A 1 114 ? 3.447 17.266 18.328 1 95.62 114 GLU A C 1
ATOM 872 O O . GLU A 1 114 ? 4.652 17.094 18.156 1 95.62 114 GLU A O 1
ATOM 877 N N . GLU A 1 115 ? 2.707 16.578 19.094 1 95.38 115 GLU A N 1
ATOM 878 C CA . GLU A 1 115 ? 3.27 15.492 19.875 1 95.38 115 GLU A CA 1
ATOM 879 C C . GLU A 1 115 ? 3.805 14.383 18.984 1 95.38 115 GLU A C 1
ATOM 881 O O . GLU A 1 115 ? 4.758 13.688 19.344 1 95.38 115 GLU A O 1
ATOM 886 N N . LEU A 1 116 ? 3.264 14.242 17.812 1 95.69 116 LEU A N 1
ATOM 887 C CA . LEU A 1 116 ? 3.602 13.133 16.922 1 95.69 116 LEU A CA 1
ATOM 888 C C . LEU A 1 116 ? 4.848 13.453 16.094 1 95.69 116 LEU A C 1
ATOM 890 O O . LEU A 1 116 ? 5.441 12.562 15.492 1 95.69 116 LEU A O 1
ATOM 894 N N . THR A 1 117 ? 5.25 14.688 16.078 1 93.81 117 THR A N 1
ATOM 895 C CA . THR A 1 117 ? 6.27 15.172 15.156 1 93.81 117 THR A CA 1
ATOM 896 C C . THR A 1 117 ? 7.562 14.375 15.312 1 93.81 117 THR A C 1
ATOM 898 O O . THR A 1 117 ? 8.117 13.875 14.328 1 93.81 117 THR A O 1
ATOM 901 N N . PRO A 1 118 ? 8.109 14.148 16.547 1 94.19 118 PRO A N 1
ATOM 902 C CA . PRO A 1 118 ? 9.344 13.367 16.672 1 94.19 118 PRO A CA 1
ATOM 903 C C . PRO A 1 118 ? 9.188 11.938 16.172 1 94.19 118 PRO A C 1
ATOM 905 O O . PRO A 1 118 ? 10.102 11.391 15.555 1 94.19 118 PRO A O 1
ATOM 908 N N . GLY A 1 119 ? 8.047 11.336 16.453 1 95.19 119 GLY A N 1
ATOM 909 C CA . GLY A 1 119 ? 7.777 9.984 15.984 1 95.19 119 GLY A CA 1
ATOM 910 C C . GLY A 1 119 ? 7.699 9.891 14.477 1 95.19 119 GLY A C 1
ATOM 911 O O . GLY A 1 119 ? 8.156 8.906 13.883 1 95.19 119 GLY A O 1
ATOM 912 N N . LEU A 1 120 ? 7.148 10.891 13.836 1 95.06 120 LEU A N 1
ATOM 913 C CA . LEU A 1 120 ? 7.031 10.914 12.383 1 95.06 120 LEU A CA 1
ATOM 914 C C . LEU A 1 120 ? 8.398 11.07 11.734 1 95.06 120 LEU A C 1
ATOM 916 O O . LEU A 1 120 ? 8.648 10.523 10.656 1 95.06 120 LEU A O 1
ATOM 920 N N . GLN A 1 121 ? 9.297 11.82 12.398 1 94.88 121 GLN A N 1
ATOM 921 C CA . GLN A 1 121 ? 10.656 11.953 11.898 1 94.88 121 GLN A CA 1
ATOM 922 C C . GLN A 1 121 ? 11.398 10.625 11.953 1 94.88 121 GLN A C 1
ATOM 924 O O . GLN A 1 121 ? 12.086 10.25 11 1 94.88 121 GLN A O 1
ATOM 929 N N . ARG A 1 122 ? 11.25 9.914 13.016 1 96.19 122 ARG A N 1
ATOM 930 C CA . ARG A 1 122 ? 11.859 8.594 13.133 1 96.19 122 ARG A CA 1
ATOM 931 C C . ARG A 1 122 ? 11.258 7.617 12.133 1 96.19 122 ARG A C 1
ATOM 933 O O . ARG A 1 122 ? 11.969 6.789 11.562 1 96.19 122 ARG A O 1
ATOM 940 N N . LEU A 1 123 ? 9.961 7.754 11.961 1 96.38 123 LEU A N 1
ATOM 941 C CA . LEU A 1 123 ? 9.25 6.934 10.984 1 96.38 123 LEU A CA 1
ATOM 942 C C . LEU A 1 123 ? 9.859 7.09 9.602 1 96.38 123 LEU A C 1
ATOM 944 O O . LEU A 1 123 ? 10.164 6.098 8.938 1 96.38 123 LEU A O 1
ATOM 948 N N . ARG A 1 124 ? 10 8.297 9.156 1 96.44 124 ARG A N 1
ATOM 949 C CA . ARG A 1 124 ? 10.586 8.57 7.848 1 96.44 124 ARG A CA 1
ATOM 950 C C . ARG A 1 124 ? 11.984 7.969 7.742 1 96.44 124 ARG A C 1
ATOM 952 O O . ARG A 1 124 ? 12.312 7.32 6.746 1 96.44 124 ARG A O 1
ATOM 959 N N . LYS A 1 125 ? 12.781 8.18 8.75 1 97.12 125 LYS A N 1
ATOM 960 C CA . LYS A 1 125 ? 14.148 7.664 8.773 1 97.12 125 LYS A CA 1
ATOM 961 C C . LYS A 1 125 ? 14.164 6.141 8.695 1 97.12 125 LYS A C 1
ATOM 963 O O . LYS A 1 125 ? 14.945 5.562 7.941 1 97.12 125 LYS A O 1
ATOM 968 N N . ARG A 1 126 ? 13.32 5.512 9.438 1 97.81 126 ARG A N 1
ATOM 969 C CA . ARG A 1 126 ? 13.273 4.055 9.477 1 97.81 126 ARG A CA 1
ATOM 970 C C . ARG A 1 126 ? 12.836 3.48 8.133 1 97.81 126 ARG A C 1
ATOM 972 O O . ARG A 1 126 ? 13.406 2.496 7.656 1 97.81 126 ARG A O 1
ATOM 979 N N . ILE A 1 127 ? 11.844 4.074 7.512 1 98.25 127 ILE A N 1
ATOM 980 C CA . ILE A 1 127 ? 11.352 3.586 6.227 1 98.25 127 ILE A CA 1
ATOM 981 C C . ILE A 1 127 ? 12.469 3.639 5.191 1 98.25 127 ILE A C 1
ATOM 983 O O . ILE A 1 127 ? 12.648 2.699 4.414 1 98.25 127 ILE A O 1
ATOM 987 N N . LEU A 1 128 ? 13.258 4.707 5.191 1 98.5 128 LEU A N 1
ATOM 988 C CA . LEU A 1 128 ? 14.219 4.957 4.117 1 98.5 128 LEU A CA 1
ATOM 989 C C . LEU A 1 128 ? 15.609 4.469 4.504 1 98.5 128 LEU A C 1
ATOM 991 O O . LEU A 1 128 ? 16.547 4.559 3.709 1 98.5 128 LEU A O 1
ATOM 995 N N . ALA A 1 129 ? 15.766 3.916 5.648 1 98.06 129 ALA A N 1
ATOM 996 C CA . ALA A 1 129 ? 17.047 3.545 6.246 1 98.06 129 ALA A CA 1
ATOM 997 C C . ALA A 1 129 ? 17.844 2.623 5.324 1 98.06 129 ALA A C 1
ATOM 999 O O . ALA A 1 129 ? 19.062 2.709 5.254 1 98.06 129 ALA A O 1
ATOM 1000 N N . PRO A 1 130 ? 17.219 1.743 4.57 1 98.5 130 PRO A N 1
ATOM 1001 C CA . PRO A 1 130 ? 17.953 0.828 3.697 1 98.5 130 PRO A CA 1
ATOM 1002 C C . PRO A 1 130 ? 18.688 1.549 2.562 1 98.5 130 PRO A C 1
ATOM 1004 O O . PRO A 1 130 ? 19.562 0.969 1.92 1 98.5 130 PRO A O 1
ATOM 1007 N N . LEU A 1 131 ? 18.312 2.721 2.295 1 98.62 131 LEU A N 1
ATOM 1008 C CA . LEU A 1 131 ? 18.828 3.467 1.155 1 98.62 131 LEU A CA 1
ATOM 1009 C C . LEU A 1 131 ? 19.844 4.516 1.61 1 98.62 131 LEU A C 1
ATOM 1011 O O . LEU A 1 131 ? 19.641 5.172 2.637 1 98.62 131 LEU A O 1
ATOM 1015 N N . GLU A 1 132 ? 20.875 4.664 0.87 1 98.38 132 GLU A N 1
ATOM 1016 C CA . GLU A 1 132 ? 21.812 5.762 1.121 1 98.38 132 GLU A CA 1
ATOM 1017 C C . GLU A 1 132 ? 21.172 7.109 0.794 1 98.38 132 GLU A C 1
ATOM 1019 O O . GLU A 1 132 ? 20.141 7.168 0.106 1 98.38 132 GLU A O 1
ATOM 1024 N N . GLU A 1 133 ? 21.766 8.18 1.221 1 97.5 133 GLU A N 1
ATOM 1025 C CA . GLU A 1 133 ? 21.172 9.508 1.12 1 97.5 133 GLU A CA 1
ATOM 1026 C C . GLU A 1 133 ? 20.828 9.852 -0.325 1 97.5 133 GLU A C 1
ATOM 1028 O O . GLU A 1 133 ? 19.719 10.32 -0.605 1 97.5 133 GLU A O 1
ATOM 1033 N N . ALA A 1 134 ? 21.734 9.594 -1.191 1 97.94 134 ALA A N 1
ATOM 1034 C CA . ALA A 1 134 ? 21.469 9.875 -2.602 1 97.94 134 ALA A CA 1
ATOM 1035 C C . ALA A 1 134 ? 20.359 8.977 -3.145 1 97.94 134 ALA A C 1
ATOM 1037 O O . ALA A 1 134 ? 19.531 9.422 -3.943 1 97.94 134 ALA A O 1
ATOM 1038 N N . GLU A 1 135 ? 20.312 7.719 -2.697 1 98.5 135 GLU A N 1
ATOM 1039 C CA . GLU A 1 135 ? 19.281 6.773 -3.1 1 98.5 135 GLU A CA 1
ATOM 1040 C C . GLU A 1 135 ? 17.906 7.199 -2.568 1 98.5 135 GLU A C 1
ATOM 1042 O O . GLU A 1 135 ? 16.891 7.031 -3.246 1 98.5 135 GLU A O 1
ATOM 1047 N N . GLN A 1 136 ? 17.938 7.754 -1.349 1 98.44 136 GLN A N 1
ATOM 1048 C 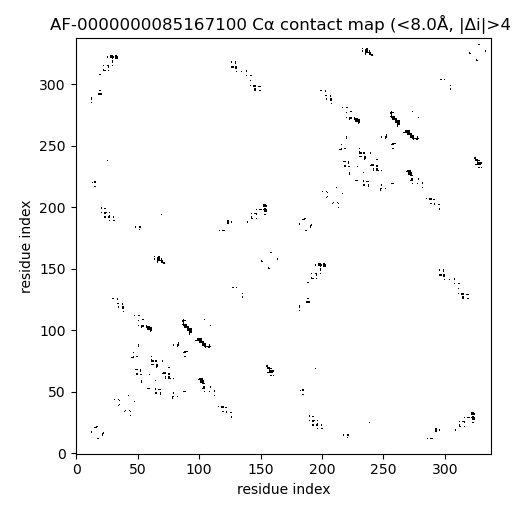CA . GLN A 1 136 ? 16.688 8.234 -0.768 1 98.44 136 GLN A CA 1
ATOM 1049 C C . GLN A 1 136 ? 16.078 9.336 -1.619 1 98.44 136 GLN A C 1
ATOM 1051 O O . GLN A 1 136 ? 14.875 9.312 -1.909 1 98.44 136 GLN A O 1
ATOM 1056 N N . ARG A 1 137 ? 16.891 10.289 -1.996 1 97.88 137 ARG A N 1
ATOM 1057 C CA . ARG A 1 137 ? 16.406 11.398 -2.816 1 97.88 137 ARG A CA 1
ATOM 1058 C C . ARG A 1 137 ? 15.883 10.898 -4.16 1 97.88 137 ARG A C 1
ATOM 1060 O O . ARG A 1 137 ? 14.82 11.328 -4.613 1 97.88 137 ARG A O 1
ATOM 1067 N N . GLN A 1 138 ? 16.594 10.008 -4.77 1 98.31 138 GLN A N 1
ATOM 1068 C CA . GLN A 1 138 ? 16.188 9.445 -6.055 1 98.31 138 GLN A CA 1
ATOM 1069 C C . GLN A 1 138 ? 14.898 8.648 -5.926 1 98.31 138 GLN A C 1
ATOM 1071 O O . GLN A 1 138 ? 14 8.773 -6.758 1 98.31 138 GLN A O 1
ATOM 1076 N N . PHE A 1 139 ? 14.875 7.828 -4.898 1 98.75 139 PHE A N 1
ATOM 1077 C CA . PHE A 1 139 ? 13.695 6.996 -4.668 1 98.75 139 PHE A CA 1
ATOM 1078 C C . PHE A 1 139 ? 12.453 7.855 -4.488 1 98.75 139 PHE A C 1
ATOM 1080 O O . PHE A 1 139 ? 11.43 7.617 -5.137 1 98.75 139 PHE A O 1
ATOM 1087 N N . MET A 1 140 ? 12.531 8.859 -3.635 1 98.44 140 MET A N 1
ATOM 1088 C CA . MET A 1 140 ? 11.391 9.727 -3.348 1 98.44 140 MET A CA 1
ATOM 1089 C C . MET A 1 140 ? 10.969 10.5 -4.59 1 98.44 140 MET A C 1
ATOM 1091 O O . MET A 1 140 ? 9.773 10.68 -4.832 1 98.44 140 MET A O 1
ATOM 1095 N N . ALA A 1 141 ? 11.922 10.914 -5.387 1 98.5 141 ALA A N 1
ATOM 1096 C CA . ALA A 1 141 ? 11.602 11.641 -6.609 1 98.5 141 ALA A CA 1
ATOM 1097 C C . ALA A 1 141 ? 10.867 10.758 -7.605 1 98.5 141 ALA A C 1
ATOM 1099 O O . ALA A 1 141 ? 9.867 11.172 -8.203 1 98.5 141 ALA A O 1
ATOM 1100 N N . LEU A 1 142 ? 11.328 9.555 -7.785 1 98.75 142 LEU A N 1
ATOM 1101 C CA . LEU A 1 142 ? 10.719 8.625 -8.734 1 98.75 142 LEU A CA 1
ATOM 1102 C C . LEU A 1 142 ? 9.344 8.172 -8.25 1 98.75 142 LEU A C 1
ATOM 1104 O O . LEU A 1 142 ? 8.406 8.055 -9.039 1 98.75 142 LEU A O 1
ATOM 1108 N N . LEU A 1 143 ? 9.266 7.914 -6.938 1 98.75 143 LEU A N 1
ATOM 1109 C CA . LEU A 1 143 ? 7.984 7.531 -6.352 1 98.75 143 LEU A CA 1
ATOM 1110 C C . LEU A 1 143 ? 6.957 8.648 -6.52 1 98.75 143 LEU A C 1
ATOM 1112 O O . LEU A 1 143 ? 5.809 8.391 -6.891 1 98.75 143 LEU A O 1
ATOM 1116 N N . ASP A 1 144 ? 7.375 9.859 -6.258 1 98.25 144 ASP A N 1
ATOM 1117 C CA . ASP A 1 144 ? 6.496 11.016 -6.418 1 98.25 144 ASP A CA 1
ATOM 1118 C C . ASP A 1 144 ? 6.051 11.164 -7.871 1 98.25 144 ASP A C 1
ATOM 1120 O O . ASP A 1 144 ? 4.867 11.391 -8.141 1 98.25 144 ASP A O 1
ATOM 1124 N N . LYS A 1 145 ? 6.941 11.055 -8.836 1 98.5 145 LYS A N 1
ATOM 1125 C CA . LYS A 1 145 ? 6.641 11.133 -10.258 1 98.5 145 LYS A CA 1
ATOM 1126 C C . LYS A 1 145 ? 5.633 10.062 -10.664 1 98.5 145 LYS A C 1
ATOM 1128 O O . LYS A 1 145 ? 4.668 10.344 -11.383 1 98.5 145 LYS A O 1
ATOM 1133 N N . LEU A 1 146 ? 5.832 8.867 -10.18 1 98.62 146 LEU A N 1
ATOM 1134 C CA . LEU A 1 146 ? 4.949 7.742 -10.461 1 98.62 146 LEU A CA 1
ATOM 1135 C C . LEU A 1 146 ? 3.539 8.016 -9.953 1 98.62 146 LEU A C 1
ATOM 1137 O O . LEU A 1 146 ? 2.562 7.809 -10.672 1 98.62 146 LEU A O 1
ATOM 1141 N N . VAL A 1 147 ? 3.441 8.5 -8.742 1 98.25 147 VAL A N 1
ATOM 1142 C CA . VAL A 1 147 ? 2.156 8.742 -8.094 1 98.25 147 VAL A CA 1
ATOM 1143 C C . VAL A 1 147 ? 1.441 9.906 -8.781 1 98.25 147 VAL A C 1
ATOM 1145 O O . VAL A 1 147 ? 0.253 9.812 -9.094 1 98.25 147 VAL A O 1
ATOM 1148 N N . GLN A 1 148 ? 2.154 10.969 -9.07 1 97.12 148 GLN A N 1
ATOM 1149 C CA . GLN A 1 148 ? 1.544 12.156 -9.656 1 97.12 148 GLN A CA 1
ATOM 1150 C C . GLN A 1 148 ? 1.014 11.867 -11.062 1 97.12 148 GLN A C 1
ATOM 1152 O O . GLN A 1 148 ? -0.127 12.211 -11.383 1 97.12 148 GLN A O 1
ATOM 1157 N N . LEU A 1 149 ? 1.75 11.203 -11.844 1 97.19 149 LEU A N 1
ATOM 1158 C CA . LEU A 1 149 ? 1.373 11.016 -13.242 1 97.19 149 LEU A CA 1
ATOM 1159 C C . LEU A 1 149 ? 0.339 9.906 -13.383 1 97.19 149 LEU A C 1
ATOM 1161 O O . LEU A 1 149 ? -0.429 9.883 -14.344 1 97.19 149 LEU A O 1
ATOM 1165 N N . ASN A 1 150 ? 0.269 9.031 -12.359 1 97.81 150 ASN A N 1
ATOM 1166 C CA . ASN A 1 150 ? -0.732 7.973 -12.391 1 97.81 150 ASN A CA 1
ATOM 1167 C C . ASN A 1 150 ? -1.949 8.328 -11.539 1 97.81 150 ASN A C 1
ATOM 1169 O O . ASN A 1 150 ? -2.865 7.516 -11.391 1 97.81 150 ASN A O 1
ATOM 1173 N N . ASN A 1 151 ? -1.983 9.492 -11.023 1 96.31 151 ASN A N 1
ATOM 1174 C CA . ASN A 1 151 ? -3.051 9.906 -10.117 1 96.31 151 ASN A CA 1
ATOM 1175 C C . ASN A 1 151 ? -4.43 9.633 -10.711 1 96.31 151 ASN A C 1
ATOM 1177 O O . ASN A 1 151 ? -5.316 9.125 -10.023 1 96.31 151 ASN A O 1
ATOM 1181 N N . PRO A 1 152 ? -4.668 9.875 -11.992 1 94.88 152 PRO A N 1
ATOM 1182 C CA . PRO A 1 152 ? -6 9.656 -12.555 1 94.88 152 PRO A CA 1
ATOM 1183 C C . PRO A 1 152 ? -6.391 8.18 -12.578 1 94.88 152 PRO A C 1
ATOM 1185 O O . PRO A 1 152 ? -7.566 7.848 -12.758 1 94.88 152 PRO A O 1
ATOM 1188 N N . GLN A 1 153 ? -5.43 7.285 -12.391 1 92.94 153 GLN A N 1
ATOM 1189 C CA . GLN A 1 153 ? -5.703 5.855 -12.461 1 92.94 153 GLN A CA 1
ATOM 1190 C C . GLN A 1 153 ? -6.191 5.32 -11.117 1 92.94 153 GLN A C 1
ATOM 1192 O O . GLN A 1 153 ? -6.688 4.195 -11.031 1 92.94 153 GLN A O 1
ATOM 1197 N N . SER A 1 154 ? -6.027 6.094 -10.055 1 92.69 154 SER A N 1
ATOM 1198 C CA . SER A 1 154 ? -6.418 5.645 -8.719 1 92.69 154 SER A CA 1
ATOM 1199 C C . SER A 1 154 ? -7.934 5.613 -8.57 1 92.69 154 SER A C 1
ATOM 1201 O O . SER A 1 154 ? -8.648 6.34 -9.266 1 92.69 154 SER A O 1
ATOM 1203 N N . ARG A 1 155 ? -8.422 4.805 -7.672 1 89.62 155 ARG A N 1
ATOM 1204 C CA . ARG A 1 155 ? -9.852 4.766 -7.367 1 89.62 155 ARG A CA 1
ATOM 1205 C C . ARG A 1 155 ? -10.281 6.008 -6.59 1 89.62 155 ARG A C 1
ATOM 1207 O O . ARG A 1 155 ? -11.469 6.305 -6.496 1 89.62 155 ARG A O 1
ATOM 1214 N N . ALA A 1 156 ? -9.367 6.699 -6.004 1 89.88 156 ALA A N 1
ATOM 1215 C CA . ALA A 1 156 ? -9.578 7.953 -5.281 1 89.88 156 ALA A CA 1
ATOM 1216 C C . ALA A 1 156 ? -8.484 8.961 -5.605 1 89.88 156 ALA A C 1
ATOM 1218 O O . ALA A 1 156 ? -7.605 9.219 -4.777 1 89.88 156 ALA A O 1
ATOM 1219 N N . PRO A 1 157 ? -8.547 9.57 -6.738 1 92.5 157 PRO A N 1
ATOM 1220 C CA . PRO A 1 157 ? -7.473 10.477 -7.16 1 92.5 157 PRO A CA 1
ATOM 1221 C C . PRO A 1 157 ? -7.332 11.688 -6.25 1 92.5 157 PRO A C 1
ATOM 1223 O O . PRO A 1 157 ? -8.328 12.203 -5.742 1 92.5 157 PRO A O 1
ATOM 1226 N N . LEU A 1 158 ? -6.16 12.07 -6.004 1 91.44 158 LEU A N 1
ATOM 1227 C CA . LEU A 1 158 ? -5.863 13.305 -5.277 1 91.44 158 LEU A CA 1
ATOM 1228 C C . LEU A 1 158 ? -6.441 14.516 -6.004 1 91.44 158 LEU A C 1
ATOM 1230 O O . LEU A 1 158 ? -6.262 14.664 -7.215 1 91.44 158 LEU A O 1
ATOM 1234 N N . ALA A 1 159 ? -7.23 15.234 -5.324 1 84.69 159 ALA A N 1
ATOM 1235 C CA . ALA A 1 159 ? -7.789 16.484 -5.84 1 84.69 159 ALA A CA 1
ATOM 1236 C C . ALA A 1 159 ? -7.27 17.688 -5.051 1 84.69 159 ALA A C 1
ATOM 1238 O O . ALA A 1 159 ? -7.777 17.984 -3.969 1 84.69 159 ALA A O 1
ATOM 1239 N N . ARG A 1 160 ? -6.328 18.391 -5.641 1 82.38 160 ARG A N 1
ATOM 1240 C CA . ARG A 1 160 ? -5.785 19.562 -4.953 1 82.38 160 ARG A CA 1
ATOM 1241 C C . ARG A 1 160 ? -6.719 20.766 -5.086 1 82.38 160 ARG A C 1
ATOM 1243 O O . ARG A 1 160 ? -7.535 20.812 -6.008 1 82.38 160 ARG A O 1
ATOM 1250 N N . LEU A 1 161 ? -6.684 21.641 -4.219 1 77.62 161 LEU A N 1
ATOM 1251 C CA . LEU A 1 161 ? -7.578 22.797 -4.195 1 77.62 161 LEU A CA 1
ATOM 1252 C C . LEU A 1 161 ? -7.496 23.578 -5.504 1 77.62 161 LEU A C 1
ATOM 1254 O O . LEU A 1 161 ? -8.5 24.109 -5.98 1 77.62 161 LEU A O 1
ATOM 1258 N N . GLN A 1 162 ? -6.387 23.656 -6.082 1 65.19 162 GLN A N 1
ATOM 1259 C CA . GLN A 1 162 ? -6.27 24.391 -7.332 1 65.19 162 GLN A CA 1
ATOM 1260 C C . GLN A 1 162 ? -6.926 23.641 -8.484 1 65.19 162 GLN A C 1
ATOM 1262 O O . GLN A 1 162 ? -7.43 24.25 -9.43 1 65.19 162 GLN A O 1
ATOM 1267 N N . ASP A 1 163 ? -6.941 22.391 -8.461 1 55.44 163 ASP A N 1
ATOM 1268 C CA . ASP A 1 163 ? -7.566 21.578 -9.492 1 55.44 163 ASP A CA 1
ATOM 1269 C C . ASP A 1 163 ? -9.086 21.75 -9.492 1 55.44 163 ASP A C 1
ATOM 1271 O O . ASP A 1 163 ? -9.727 21.672 -10.539 1 55.44 163 ASP A O 1
ATOM 1275 N N . GLU A 1 164 ? -9.688 21.953 -8.438 1 50.16 164 GLU A N 1
ATOM 1276 C CA . GLU A 1 164 ? -11.133 22.109 -8.305 1 50.16 164 GLU A CA 1
ATOM 1277 C C . GLU A 1 164 ? -11.602 23.438 -8.898 1 50.16 164 GLU A C 1
ATO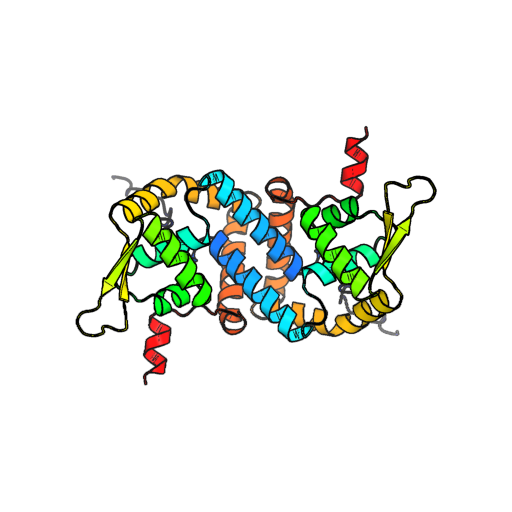M 1279 O O . GLU A 1 164 ? -12.719 23.547 -9.414 1 50.16 164 GLU A O 1
ATOM 1284 N N . ARG A 1 165 ? -10.812 24.531 -8.828 1 45.28 165 ARG A N 1
ATOM 1285 C CA . ARG A 1 165 ? -11.273 25.797 -9.383 1 45.28 165 ARG A CA 1
ATOM 1286 C C . ARG A 1 165 ? -11.43 25.703 -10.898 1 45.28 165 ARG A C 1
ATOM 1288 O O . ARG A 1 165 ? -12.25 26.406 -11.492 1 45.28 165 ARG A O 1
ATOM 1295 N N . CYS A 1 166 ? -10.641 24.969 -11.523 1 43.22 166 CYS A N 1
ATOM 1296 C CA . CYS A 1 166 ? -10.672 25.031 -12.984 1 43.22 166 CYS A CA 1
ATOM 1297 C C . CYS A 1 166 ? -11.914 24.344 -13.531 1 43.22 166 CYS A C 1
ATOM 1299 O O . CYS A 1 166 ? -12.25 24.516 -14.703 1 43.22 166 CYS A O 1
ATOM 1301 N N . ASP A 1 167 ? -12.445 23.406 -12.812 1 39.38 167 ASP A N 1
ATOM 1302 C CA . ASP A 1 167 ? -13.602 22.797 -13.445 1 39.38 167 ASP A CA 1
ATOM 1303 C C . ASP A 1 167 ? -14.82 23.719 -13.391 1 39.38 167 ASP A C 1
ATOM 1305 O O . ASP A 1 167 ? -15.875 23.391 -13.93 1 39.38 167 ASP A O 1
ATOM 1309 N N . GLU A 1 168 ? -14.75 24.781 -12.617 1 36.12 168 GLU A N 1
ATOM 1310 C CA . GLU A 1 168 ? -15.898 25.688 -12.633 1 36.12 168 GLU A CA 1
ATOM 1311 C C . GLU A 1 168 ? -15.812 26.672 -13.797 1 36.12 168 GLU A C 1
ATOM 1313 O O . GLU A 1 168 ? -16.75 27.422 -14.055 1 36.12 168 GLU A O 1
ATOM 1318 N N . ASP A 1 169 ? -14.719 26.75 -14.523 1 33 169 ASP A N 1
ATOM 1319 C CA . ASP A 1 169 ? -14.898 27.578 -15.703 1 33 169 ASP A CA 1
ATOM 1320 C C . ASP A 1 169 ? -15.328 26.75 -16.906 1 33 169 ASP A C 1
ATOM 1322 O O . ASP A 1 169 ? -14.773 25.672 -17.156 1 33 169 ASP A O 1
ATOM 1326 N N . MET B 1 1 ? 33.25 36.938 11.789 1 32.69 1 MET B N 1
ATOM 1327 C CA . MET B 1 1 ? 32.281 36.844 10.695 1 32.69 1 MET B CA 1
ATOM 1328 C C . MET B 1 1 ? 31.25 35.75 10.953 1 32.69 1 MET B C 1
ATOM 1330 O O . MET B 1 1 ? 31.609 34.562 11.078 1 32.69 1 MET B O 1
ATOM 1334 N N . SER B 1 2 ? 30.031 35.875 11.633 1 34.16 2 SER B N 1
ATOM 1335 C CA . SER B 1 2 ? 29.094 35 12.344 1 34.16 2 SER B CA 1
ATOM 1336 C C . SER B 1 2 ? 28.422 34.031 11.391 1 34.16 2 SER B C 1
ATOM 1338 O O . SER B 1 2 ? 27.953 34.438 10.32 1 34.16 2 SER B O 1
ATOM 1340 N N . ARG B 1 3 ? 28.906 32.75 11.336 1 40.47 3 ARG B N 1
ATOM 1341 C CA . ARG B 1 3 ? 28.391 31.734 10.422 1 40.47 3 ARG B CA 1
ATOM 1342 C C . ARG B 1 3 ? 26.859 31.734 10.414 1 40.47 3 ARG B C 1
ATOM 1344 O O . ARG B 1 3 ? 26.234 31.75 11.477 1 40.47 3 ARG B O 1
ATOM 1351 N N . PRO B 1 4 ? 26.109 32.156 9.336 1 40.41 4 PRO B N 1
ATOM 1352 C CA . PRO B 1 4 ? 24.641 32.156 9.352 1 40.41 4 PRO B CA 1
ATOM 1353 C C . PRO B 1 4 ? 24.062 30.844 9.844 1 40.41 4 PRO B C 1
ATOM 1355 O O . PRO B 1 4 ? 24.719 29.797 9.766 1 40.41 4 PRO B O 1
ATOM 1358 N N . PRO B 1 5 ? 23.125 30.781 10.805 1 39.06 5 PRO B N 1
ATOM 1359 C CA . PRO B 1 5 ? 22.609 29.531 11.375 1 39.06 5 PRO B CA 1
ATOM 1360 C C . PRO B 1 5 ? 22.281 28.484 10.305 1 39.06 5 PRO B C 1
ATOM 1362 O O . PRO B 1 5 ? 21.969 28.844 9.164 1 39.06 5 PRO B O 1
ATOM 1365 N N . SER B 1 6 ? 23.094 27.531 10.031 1 36.66 6 SER B N 1
ATOM 1366 C CA . SER B 1 6 ? 22.812 26.359 9.211 1 36.66 6 SER B CA 1
ATOM 1367 C C . SER B 1 6 ? 21.359 25.938 9.312 1 36.66 6 SER B C 1
ATOM 1369 O O . SER B 1 6 ? 20.906 25.516 10.383 1 36.66 6 SER B O 1
ATOM 1371 N N . HIS B 1 7 ? 20.312 26.719 8.906 1 36.31 7 HIS B N 1
ATOM 1372 C CA . HIS B 1 7 ? 18.906 26.344 8.789 1 36.31 7 HIS B CA 1
ATOM 1373 C C . HIS B 1 7 ? 18.766 24.859 8.445 1 36.31 7 HIS B C 1
ATOM 1375 O O . HIS B 1 7 ? 19.125 24.438 7.344 1 36.31 7 HIS B O 1
ATOM 1381 N N . SER B 1 8 ? 19.188 23.906 9.148 1 38.75 8 SER B N 1
ATOM 1382 C CA . SER B 1 8 ? 18.953 22.469 9.039 1 38.75 8 SER B CA 1
ATOM 1383 C C . SER B 1 8 ? 17.641 22.188 8.32 1 38.75 8 SER B C 1
ATOM 1385 O O . SER B 1 8 ? 16.578 22.688 8.711 1 38.75 8 SER B O 1
ATOM 1387 N N . ASP B 1 9 ? 17.453 22.016 7.031 1 41.59 9 ASP B N 1
ATOM 1388 C CA . ASP B 1 9 ? 16.516 21.672 5.965 1 41.59 9 ASP B CA 1
ATOM 1389 C C . ASP B 1 9 ? 15.484 20.656 6.445 1 41.59 9 ASP B C 1
ATOM 1391 O O . ASP B 1 9 ? 15.328 19.594 5.84 1 41.59 9 ASP B O 1
ATOM 1395 N N . GLU B 1 10 ? 15.492 20.141 7.641 1 47.5 10 GLU B N 1
ATOM 1396 C CA . GLU B 1 10 ? 14.422 19.234 8.047 1 47.5 10 GLU B CA 1
ATOM 1397 C C . GLU B 1 10 ? 13.047 19.828 7.742 1 47.5 10 GLU B C 1
ATOM 1399 O O . GLU B 1 10 ? 12.641 20.812 8.367 1 47.5 10 GLU B O 1
ATOM 1404 N N . SER B 1 11 ? 12.609 19.969 6.508 1 52.09 11 SER B N 1
ATOM 1405 C CA . SER B 1 11 ? 11.25 20.391 6.176 1 52.09 11 SER B CA 1
ATOM 1406 C C . SER B 1 11 ? 10.273 20.047 7.297 1 52.09 11 SER B C 1
ATOM 1408 O O . SER B 1 11 ? 10.336 18.953 7.859 1 52.09 11 SER B O 1
ATOM 1410 N N . PRO B 1 12 ? 9.734 20.922 8.008 1 60.62 12 PRO B N 1
ATOM 1411 C CA . PRO B 1 12 ? 8.695 20.578 8.984 1 60.62 12 PRO B CA 1
ATOM 1412 C C . PRO B 1 12 ? 7.703 19.547 8.445 1 60.62 12 PRO B C 1
ATOM 1414 O O . PRO B 1 12 ? 7.395 19.562 7.25 1 60.62 12 PRO B O 1
ATOM 1417 N N . LEU B 1 13 ? 7.973 18.188 8.602 1 64.56 13 LEU B N 1
ATOM 1418 C CA . LEU B 1 13 ? 7.098 17.062 8.305 1 64.56 13 LEU B CA 1
ATOM 1419 C C . LEU B 1 13 ? 5.637 17.5 8.281 1 64.56 13 LEU B C 1
ATOM 1421 O O . LEU B 1 13 ? 4.75 16.734 8.664 1 64.56 13 LEU B O 1
ATOM 1425 N N . THR B 1 14 ? 5.457 18.766 7.68 1 81 14 THR B N 1
ATOM 1426 C CA . THR B 1 14 ? 4.094 19.281 7.727 1 81 14 THR B CA 1
ATOM 1427 C C . THR B 1 14 ? 3.381 19.047 6.398 1 81 14 THR B C 1
ATOM 1429 O O . THR B 1 14 ? 2.15 19.094 6.332 1 81 14 THR B O 1
ATOM 1432 N N . ASP B 1 15 ? 4.184 18.734 5.441 1 91.56 15 ASP B N 1
ATOM 1433 C CA . ASP B 1 15 ? 3.555 18.469 4.152 1 91.56 15 ASP B CA 1
ATOM 1434 C C . ASP B 1 15 ? 3.293 16.969 3.969 1 91.56 15 ASP B C 1
ATOM 1436 O O . ASP B 1 15 ? 4.215 16.203 3.678 1 91.56 15 ASP B O 1
ATOM 1440 N N . LEU B 1 16 ? 2.039 16.672 3.996 1 94.06 16 LEU B N 1
ATOM 1441 C CA . LEU B 1 16 ? 1.601 15.289 3.91 1 94.06 16 LEU B CA 1
ATOM 1442 C C . LEU B 1 16 ? 2.148 14.625 2.65 1 94.06 16 LEU B C 1
ATOM 1444 O O . LEU B 1 16 ? 2.549 13.453 2.684 1 94.06 16 LEU B O 1
ATOM 1448 N N . TYR B 1 17 ? 2.264 15.367 1.565 1 94.38 17 TYR B N 1
ATOM 1449 C CA . TYR B 1 17 ? 2.566 14.812 0.252 1 94.38 17 TYR B CA 1
ATOM 1450 C C . TYR B 1 17 ? 4.043 14.469 0.133 1 94.38 17 TYR B C 1
ATOM 1452 O O . TYR B 1 17 ? 4.461 13.812 -0.828 1 94.38 17 TYR B O 1
ATOM 1460 N N . GLU B 1 18 ? 4.77 14.812 1.112 1 92.81 18 GLU B N 1
ATOM 1461 C CA . GLU B 1 18 ? 6.203 14.539 1.096 1 92.81 18 GLU B CA 1
ATOM 1462 C C . GLU B 1 18 ? 6.539 13.32 1.953 1 92.81 18 GLU B C 1
ATOM 1464 O O . GLU B 1 18 ? 7.676 12.844 1.954 1 92.81 18 GLU B O 1
ATOM 1469 N N . HIS B 1 19 ? 5.609 12.883 2.701 1 95.69 19 HIS B N 1
ATOM 1470 C CA . HIS B 1 19 ? 5.84 11.711 3.541 1 95.69 19 HIS B CA 1
ATOM 1471 C C . HIS B 1 19 ? 5.945 10.445 2.699 1 95.69 19 HIS B C 1
ATOM 1473 O O . HIS B 1 19 ? 5.047 10.141 1.912 1 95.69 19 HIS B O 1
ATOM 1479 N N . PRO B 1 20 ? 7.051 9.648 2.885 1 97.56 20 PRO B N 1
ATOM 1480 C CA . PRO B 1 20 ? 7.16 8.406 2.123 1 97.56 20 PRO B CA 1
ATOM 1481 C C . PRO B 1 20 ? 5.969 7.477 2.334 1 97.56 20 PRO B C 1
ATOM 1483 O O . PRO B 1 20 ? 5.523 6.816 1.393 1 97.56 20 PRO B O 1
ATOM 1486 N N . GLY B 1 21 ? 5.473 7.484 3.609 1 97.5 21 GLY B N 1
ATOM 1487 C CA . GLY B 1 21 ? 4.32 6.641 3.873 1 97.5 21 GLY B CA 1
ATOM 1488 C C . GLY B 1 21 ? 3.105 7.016 3.045 1 97.5 21 GLY B C 1
ATOM 1489 O O . GLY B 1 21 ? 2.377 6.141 2.57 1 97.5 21 GLY B O 1
ATOM 1490 N N . HIS B 1 22 ? 2.828 8.273 2.842 1 97.38 22 HIS B N 1
ATOM 1491 C CA . HIS B 1 22 ? 1.719 8.742 2.02 1 97.38 22 HIS B CA 1
ATOM 1492 C C . HIS B 1 22 ? 1.905 8.336 0.561 1 97.38 22 HIS B C 1
ATOM 1494 O O . HIS B 1 22 ? 0.978 7.82 -0.068 1 97.38 22 HIS B O 1
ATOM 1500 N N . LEU B 1 23 ? 3.084 8.508 0.027 1 98.19 23 LEU B N 1
ATOM 1501 C CA . LEU B 1 23 ? 3.361 8.195 -1.37 1 98.19 23 LEU B CA 1
ATOM 1502 C C . LEU B 1 23 ? 3.281 6.691 -1.617 1 98.19 23 LEU B C 1
ATOM 1504 O O . LEU B 1 23 ? 2.809 6.258 -2.67 1 98.19 23 LEU B O 1
ATOM 1508 N N . LEU B 1 24 ? 3.734 5.906 -0.662 1 98.69 24 LEU B N 1
ATOM 1509 C CA . LEU B 1 24 ? 3.648 4.453 -0.785 1 98.69 24 LEU B CA 1
ATOM 1510 C C . LEU B 1 24 ? 2.193 3.992 -0.775 1 98.69 24 LEU B C 1
ATOM 1512 O O . LEU B 1 24 ? 1.816 3.102 -1.538 1 98.69 24 LEU B O 1
ATOM 1516 N N . ARG B 1 25 ? 1.374 4.566 0.052 1 98.06 25 ARG B N 1
ATOM 1517 C CA . ARG B 1 25 ? -0.051 4.25 0.057 1 98.06 25 ARG B CA 1
ATOM 1518 C C . ARG B 1 25 ? -0.692 4.59 -1.284 1 98.06 25 ARG B C 1
ATOM 1520 O O . ARG B 1 25 ? -1.435 3.783 -1.846 1 98.06 25 ARG B O 1
ATOM 1527 N N . ARG B 1 26 ? -0.419 5.797 -1.796 1 98.25 26 ARG B N 1
ATOM 1528 C CA . ARG B 1 26 ? -0.961 6.23 -3.08 1 98.25 26 ARG B CA 1
ATOM 1529 C C . ARG B 1 26 ? -0.52 5.301 -4.203 1 98.25 26 ARG B C 1
ATOM 1531 O O . ARG B 1 26 ? -1.324 4.926 -5.059 1 98.25 26 ARG B O 1
ATOM 1538 N N . ALA B 1 27 ? 0.744 4.93 -4.199 1 98.69 27 ALA B N 1
ATOM 1539 C CA . ALA B 1 27 ? 1.267 4.035 -5.23 1 98.69 27 ALA B CA 1
ATOM 1540 C C . ALA B 1 27 ? 0.572 2.676 -5.18 1 98.69 27 ALA B C 1
ATOM 1542 O O . ALA B 1 27 ? 0.245 2.104 -6.223 1 98.69 27 ALA B O 1
ATOM 1543 N N . GLN B 1 28 ? 0.415 2.162 -3.988 1 98.25 28 GLN B N 1
ATOM 1544 C CA . GLN B 1 28 ? -0.291 0.894 -3.834 1 98.25 28 GLN B CA 1
ATOM 1545 C C . GLN B 1 28 ? -1.732 1.004 -4.324 1 98.25 28 GLN B C 1
ATOM 1547 O O . GLN B 1 28 ? -2.227 0.115 -5.02 1 98.25 28 GLN B O 1
ATOM 1552 N N . GLN B 1 29 ? -2.438 2.086 -3.998 1 97.69 29 GLN B N 1
ATOM 1553 C CA . GLN B 1 29 ? -3.797 2.322 -4.473 1 97.69 29 GLN B CA 1
ATOM 1554 C C . GLN B 1 29 ? -3.861 2.293 -5.996 1 97.69 29 GLN B C 1
ATOM 1556 O O . GLN B 1 29 ? -4.754 1.671 -6.574 1 97.69 29 GLN B O 1
ATOM 1561 N N . ILE B 1 30 ? -2.986 2.965 -6.57 1 98.06 30 ILE B N 1
ATOM 1562 C CA . ILE B 1 30 ? -2.902 3.051 -8.023 1 98.06 30 ILE B CA 1
ATOM 1563 C C . ILE B 1 30 ? -2.656 1.661 -8.609 1 98.06 30 ILE B C 1
ATOM 1565 O O . ILE B 1 30 ? -3.336 1.248 -9.555 1 98.06 30 ILE B O 1
ATOM 1569 N N . SER B 1 31 ? -1.701 0.978 -8.039 1 98.31 31 SER B N 1
ATOM 1570 C CA . SER B 1 31 ? -1.37 -0.366 -8.5 1 98.31 31 SER B CA 1
ATOM 1571 C C . SER B 1 31 ? -2.584 -1.287 -8.445 1 98.31 31 SER B C 1
ATOM 1573 O O . SER B 1 31 ? -2.877 -2.002 -9.398 1 98.31 31 SER B O 1
ATOM 1575 N N . VAL B 1 32 ? -3.311 -1.286 -7.41 1 97.56 32 VAL B N 1
ATOM 1576 C CA . VAL B 1 32 ? -4.48 -2.141 -7.227 1 97.56 32 VAL B CA 1
ATOM 1577 C C . VAL B 1 32 ? -5.562 -1.756 -8.234 1 97.56 32 VAL B C 1
ATOM 1579 O O . VAL B 1 32 ? -6.215 -2.627 -8.82 1 97.56 32 VAL B O 1
ATOM 1582 N N . SER B 1 33 ? -5.734 -0.452 -8.43 1 97.56 33 SER B N 1
ATOM 1583 C CA . SER B 1 33 ? -6.727 0.012 -9.391 1 97.56 33 SER B CA 1
ATOM 1584 C C . SER B 1 33 ? -6.395 -0.459 -10.797 1 97.56 33 SER B C 1
ATOM 1586 O O . SER B 1 33 ? -7.27 -0.947 -11.516 1 97.56 33 SER B O 1
ATOM 1588 N N . ILE B 1 34 ? -5.184 -0.325 -11.211 1 97.75 34 ILE B N 1
ATOM 1589 C CA . ILE B 1 34 ? -4.762 -0.755 -12.539 1 97.75 34 ILE B CA 1
ATOM 1590 C C . ILE B 1 34 ? -4.91 -2.27 -12.664 1 97.75 34 ILE B C 1
ATOM 1592 O O . ILE B 1 34 ? -5.285 -2.779 -13.719 1 97.75 34 ILE B O 1
ATOM 1596 N N . PHE B 1 35 ? -4.594 -2.992 -11.586 1 97.88 35 PHE B N 1
ATOM 1597 C CA . PHE B 1 35 ? -4.789 -4.438 -11.578 1 97.88 35 PHE B CA 1
ATOM 1598 C C . PHE B 1 35 ? -6.242 -4.785 -11.891 1 97.88 35 PHE B C 1
ATOM 1600 O O . PHE B 1 35 ? -6.512 -5.633 -12.742 1 97.88 35 PHE B O 1
ATOM 1607 N N . HIS B 1 36 ? -7.113 -4.156 -11.242 1 96.44 36 HIS B N 1
ATOM 1608 C CA . HIS B 1 36 ? -8.531 -4.418 -11.453 1 96.44 36 HIS B CA 1
ATOM 1609 C C . HIS B 1 36 ? -8.945 -4.086 -12.883 1 96.44 36 HIS B C 1
ATOM 1611 O O . HIS B 1 36 ? -9.727 -4.82 -13.492 1 96.44 36 HIS B O 1
ATOM 1617 N N . ASP B 1 37 ? -8.461 -3.045 -13.359 1 95.75 37 ASP B N 1
ATOM 1618 C CA . ASP B 1 37 ? -8.789 -2.631 -14.719 1 95.75 37 ASP B CA 1
ATOM 1619 C C . ASP B 1 37 ? -8.312 -3.666 -15.734 1 95.75 37 ASP B C 1
ATOM 1621 O O . ASP B 1 37 ? -9.023 -3.977 -16.688 1 95.75 37 ASP B O 1
ATOM 1625 N N . GLU B 1 38 ? -7.117 -4.191 -15.547 1 95.75 38 GLU B N 1
ATOM 1626 C CA . GLU B 1 38 ? -6.492 -5.059 -16.531 1 95.75 38 GLU B CA 1
ATOM 1627 C C . GLU B 1 38 ? -6.953 -6.504 -16.375 1 95.75 38 GLU B C 1
ATOM 1629 O O . GLU B 1 38 ? -7.035 -7.246 -17.359 1 95.75 38 GLU B O 1
ATOM 1634 N N . ILE B 1 39 ? -7.312 -6.957 -15.195 1 93.19 39 ILE B N 1
ATOM 1635 C CA . ILE B 1 39 ? -7.562 -8.367 -14.898 1 93.19 39 ILE B CA 1
ATOM 1636 C C . ILE B 1 39 ? -9.055 -8.586 -14.664 1 93.19 39 ILE B C 1
ATOM 1638 O O . ILE B 1 39 ? -9.555 -9.703 -14.805 1 93.19 39 ILE B O 1
ATOM 1642 N N . GLY B 1 40 ? -9.867 -7.602 -14.547 1 78 40 GLY B N 1
ATOM 1643 C CA . GLY B 1 40 ? -11.32 -7.621 -14.656 1 78 40 GLY B CA 1
ATOM 1644 C C . GLY B 1 40 ? -12 -8.242 -13.453 1 78 40 GLY B C 1
ATOM 1645 O O . GLY B 1 40 ? -13.102 -8.781 -13.562 1 78 40 GLY B O 1
ATOM 1646 N N . GLY B 1 41 ? -11.539 -8.336 -12.406 1 83.19 41 GLY B N 1
ATOM 1647 C CA . GLY B 1 41 ? -12.219 -8.859 -11.227 1 83.19 41 GLY B CA 1
ATOM 1648 C C . GLY B 1 41 ? -12.156 -10.367 -11.125 1 83.19 41 GLY B C 1
ATOM 1649 O O . GLY B 1 41 ? -12.875 -10.969 -10.32 1 83.19 41 GLY B O 1
ATOM 1650 N N . VAL B 1 42 ? -11.531 -11.016 -11.914 1 88.81 42 VAL B N 1
ATOM 1651 C CA . VAL B 1 42 ? -11.406 -12.469 -11.914 1 88.81 42 VAL B CA 1
ATOM 1652 C C . VAL B 1 42 ? -10.758 -12.93 -10.609 1 88.81 42 VAL B C 1
ATOM 1654 O O . VAL B 1 42 ? -11.281 -13.805 -9.922 1 88.81 42 VAL B O 1
ATOM 1657 N N . VAL B 1 43 ? -9.656 -12.359 -10.297 1 96.38 43 VAL B N 1
ATOM 1658 C CA . VAL B 1 43 ? -8.984 -12.57 -9.016 1 96.38 43 VAL B CA 1
ATOM 1659 C C . VAL B 1 43 ? -8.477 -11.234 -8.477 1 96.38 43 VAL B C 1
ATOM 1661 O O . VAL B 1 43 ? -8.273 -10.289 -9.234 1 96.38 43 VAL B O 1
ATOM 1664 N N . THR B 1 44 ? -8.344 -11.203 -7.207 1 96.06 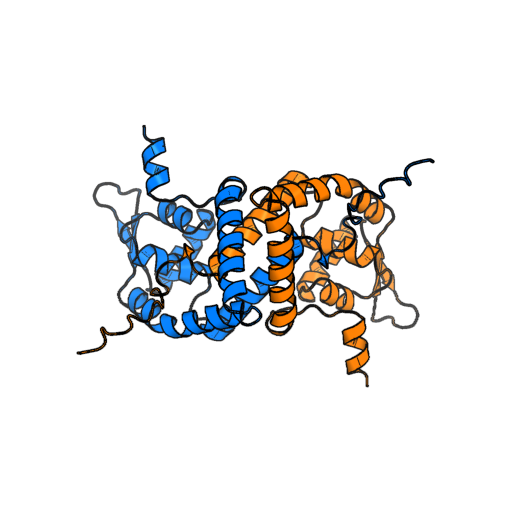44 THR B N 1
ATOM 1665 C CA . THR B 1 44 ? -7.699 -10.062 -6.57 1 96.06 44 THR B CA 1
ATOM 1666 C C . THR B 1 44 ? -6.18 -10.211 -6.621 1 96.06 44 THR B C 1
ATOM 1668 O O . THR B 1 44 ? -5.664 -11.289 -6.926 1 96.06 44 THR B O 1
ATOM 1671 N N . PRO B 1 45 ? -5.488 -9.125 -6.312 1 97 45 PRO B N 1
ATOM 1672 C CA . PRO B 1 45 ? -4.027 -9.219 -6.316 1 97 45 PRO B CA 1
ATOM 1673 C C . PRO B 1 45 ? -3.502 -10.305 -5.383 1 97 45 PRO B C 1
ATOM 1675 O O . PRO B 1 45 ? -2.604 -11.07 -5.754 1 97 45 PRO B O 1
ATOM 1678 N N . VAL B 1 46 ? -4.09 -10.453 -4.203 1 97 46 VAL B N 1
ATOM 1679 C CA . VAL B 1 46 ? -3.611 -11.438 -3.244 1 97 46 VAL B CA 1
ATOM 1680 C C . VAL B 1 46 ? -3.975 -12.844 -3.723 1 97 46 VAL B C 1
ATOM 1682 O O . VAL B 1 46 ? -3.188 -13.781 -3.572 1 97 46 VAL B O 1
ATOM 1685 N N . GLN B 1 47 ? -5.172 -13 -4.289 1 97.75 47 GLN B N 1
ATOM 1686 C CA . GLN B 1 47 ? -5.551 -14.289 -4.859 1 97.75 47 GLN B CA 1
ATOM 1687 C C . GLN B 1 47 ? -4.605 -14.695 -5.984 1 97.75 47 GLN B C 1
ATOM 1689 O O . GLN B 1 47 ? -4.203 -15.852 -6.074 1 97.75 47 GLN B O 1
ATOM 1694 N N . TYR B 1 48 ? -4.273 -13.773 -6.832 1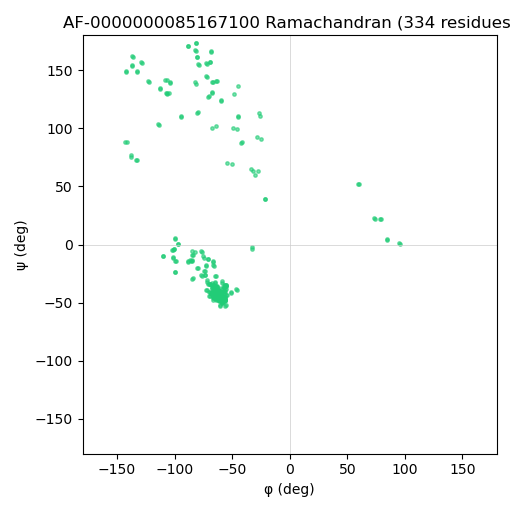 97.88 48 TYR B N 1
ATOM 1695 C CA . TYR B 1 48 ? -3.295 -14.039 -7.879 1 97.88 48 TYR B CA 1
ATOM 1696 C C . TYR B 1 48 ? -1.962 -14.477 -7.277 1 97.88 48 TYR B C 1
ATOM 1698 O O . TYR B 1 48 ? -1.355 -15.445 -7.734 1 97.88 48 TYR B O 1
ATOM 1706 N N . ALA B 1 49 ? -1.452 -13.727 -6.328 1 97.75 49 ALA B N 1
ATOM 1707 C CA . ALA B 1 49 ? -0.171 -14.023 -5.691 1 97.75 49 ALA B CA 1
ATOM 1708 C C . ALA B 1 49 ? -0.15 -15.438 -5.129 1 97.75 49 ALA B C 1
ATOM 1710 O O . ALA B 1 49 ? 0.836 -16.156 -5.289 1 97.75 49 ALA B O 1
ATOM 1711 N N . ILE B 1 50 ? -1.233 -15.805 -4.492 1 98.06 50 ILE B N 1
ATOM 1712 C CA . ILE B 1 50 ? -1.345 -17.125 -3.902 1 98.06 50 ILE B CA 1
ATOM 1713 C C . ILE B 1 50 ? -1.3 -18.188 -5 1 98.06 50 ILE B C 1
ATOM 1715 O O . ILE B 1 50 ? -0.538 -19.156 -4.91 1 98.06 50 ILE B O 1
ATOM 1719 N N . LEU B 1 51 ? -2.055 -18 -6.051 1 98 51 LEU B N 1
ATOM 1720 C CA . LEU B 1 51 ? -2.102 -18.969 -7.145 1 98 51 LEU B CA 1
ATOM 1721 C C . LEU B 1 51 ? -0.746 -19.078 -7.832 1 98 51 LEU B C 1
ATOM 1723 O O . LEU B 1 51 ? -0.28 -20.188 -8.117 1 98 51 LEU B O 1
ATOM 1727 N N . ARG B 1 52 ? -0.172 -17.953 -8.078 1 97.62 52 ARG B N 1
ATOM 1728 C CA . ARG B 1 52 ? 1.123 -17.922 -8.75 1 97.62 52 ARG B CA 1
ATOM 1729 C C . ARG B 1 52 ? 2.189 -18.625 -7.922 1 97.62 52 ARG B C 1
ATOM 1731 O O . ARG B 1 52 ? 2.947 -19.453 -8.445 1 97.62 52 ARG B O 1
ATOM 1738 N N . MET B 1 53 ? 2.186 -18.281 -6.648 1 97.75 53 MET B N 1
ATOM 1739 C CA . MET B 1 53 ? 3.184 -18.875 -5.77 1 97.75 53 MET B CA 1
ATOM 1740 C C . MET B 1 53 ? 2.971 -20.391 -5.66 1 97.75 53 MET B C 1
ATOM 1742 O O . MET B 1 53 ? 3.932 -21.156 -5.668 1 97.75 53 MET B O 1
ATOM 1746 N N . LEU B 1 54 ? 1.786 -20.766 -5.578 1 97.31 54 LEU B N 1
ATOM 1747 C CA . LEU B 1 54 ? 1.465 -22.172 -5.48 1 97.31 54 LEU B CA 1
ATOM 1748 C C . LEU B 1 54 ? 1.849 -22.906 -6.762 1 97.31 54 LEU B C 1
ATOM 1750 O O . LEU B 1 54 ? 2.35 -24.031 -6.715 1 97.31 54 LEU B O 1
ATOM 1754 N N . SER B 1 55 ? 1.573 -22.312 -7.879 1 97.31 55 SER B N 1
ATOM 1755 C CA . SER B 1 55 ? 1.96 -22.891 -9.164 1 97.31 55 SER B CA 1
ATOM 1756 C C . SER B 1 55 ? 3.461 -23.156 -9.219 1 97.31 55 SER B C 1
ATOM 1758 O O . SER B 1 55 ? 3.895 -24.188 -9.742 1 97.31 55 SER B O 1
ATOM 1760 N N . ASN B 1 56 ? 4.191 -22.266 -8.672 1 95.94 56 ASN B N 1
ATOM 1761 C CA . ASN B 1 56 ? 5.648 -22.375 -8.664 1 95.94 56 ASN B CA 1
ATOM 1762 C C . ASN B 1 56 ? 6.133 -23.391 -7.637 1 95.94 56 ASN B C 1
ATOM 1764 O O . ASN B 1 56 ? 7.219 -23.953 -7.777 1 95.94 56 ASN B O 1
ATOM 1768 N N . HIS B 1 57 ? 5.344 -23.609 -6.566 1 95.38 57 HIS B N 1
ATOM 1769 C CA . HIS B 1 57 ? 5.715 -24.5 -5.477 1 95.38 57 HIS B CA 1
ATOM 1770 C C . HIS B 1 57 ? 4.562 -25.438 -5.105 1 95.38 57 HIS B C 1
ATOM 1772 O O . HIS B 1 57 ? 4.008 -25.328 -4.008 1 95.38 57 HIS B O 1
ATOM 1778 N N . PRO B 1 58 ? 4.312 -26.359 -5.93 1 95.38 58 PRO B N 1
ATOM 1779 C CA . PRO B 1 58 ? 3.189 -27.266 -5.648 1 95.38 58 PRO B CA 1
ATOM 1780 C C . PRO B 1 58 ? 3.43 -28.141 -4.426 1 95.38 58 PRO B C 1
ATOM 1782 O O . PRO B 1 58 ? 4.559 -28.578 -4.188 1 95.38 58 PRO B O 1
ATOM 1785 N N . GLY B 1 59 ? 2.377 -28.312 -3.654 1 93.44 59 GLY B N 1
ATOM 1786 C CA . GLY B 1 59 ? 2.451 -29.281 -2.572 1 93.44 59 GLY B CA 1
ATOM 1787 C C . GLY B 1 59 ? 2.828 -28.672 -1.24 1 93.44 59 GLY B C 1
ATOM 1788 O O . GLY B 1 59 ? 2.879 -29.359 -0.221 1 93.44 59 GLY B O 1
ATOM 1789 N N . ILE B 1 60 ? 3.016 -27.406 -1.206 1 92.75 60 ILE B N 1
ATOM 1790 C CA . ILE B 1 60 ? 3.371 -26.75 0.051 1 92.75 60 ILE B CA 1
ATOM 1791 C C . ILE B 1 60 ? 2.117 -26.531 0.894 1 92.75 60 ILE B C 1
ATOM 1793 O O . ILE B 1 60 ? 1 -26.547 0.371 1 92.75 60 ILE B O 1
ATOM 1797 N N . ASP B 1 61 ? 2.35 -26.297 2.215 1 91.81 61 ASP B N 1
ATOM 1798 C CA . ASP B 1 61 ? 1.211 -26.078 3.104 1 91.81 61 ASP B CA 1
ATOM 1799 C C . ASP B 1 61 ? 0.823 -24.609 3.16 1 91.81 61 ASP B C 1
ATOM 1801 O O . ASP B 1 61 ? 1.553 -23.75 2.66 1 91.81 61 ASP B O 1
ATOM 1805 N N . GLN B 1 62 ? -0.293 -24.391 3.779 1 93.38 62 GLN B N 1
ATOM 1806 C CA . GLN B 1 62 ? -0.886 -23.062 3.783 1 93.38 62 GLN B CA 1
ATOM 1807 C C . GLN B 1 62 ? -0.002 -22.078 4.531 1 93.38 62 GLN B C 1
ATOM 1809 O O . GLN B 1 62 ? 0.096 -20.906 4.145 1 93.38 62 GLN B O 1
ATOM 1814 N N . VAL B 1 63 ? 0.592 -22.516 5.594 1 92.31 63 VAL B N 1
ATOM 1815 C CA . VAL B 1 63 ? 1.43 -21.625 6.402 1 92.31 63 VAL B CA 1
ATOM 1816 C C . VAL B 1 63 ? 2.66 -21.219 5.598 1 92.31 63 VAL B C 1
ATOM 1818 O O . VAL B 1 63 ? 3 -20.031 5.543 1 92.31 63 VAL B O 1
ATOM 1821 N N . THR B 1 64 ? 3.293 -22.141 4.977 1 94 64 THR B N 1
ATOM 1822 C CA . THR B 1 64 ? 4.445 -21.859 4.121 1 94 64 THR B CA 1
ATOM 1823 C C . THR B 1 64 ? 4.055 -20.953 2.967 1 94 64 THR B C 1
ATOM 1825 O O . THR B 1 64 ? 4.777 -20 2.65 1 94 64 THR B O 1
ATOM 1828 N N . LEU B 1 65 ? 2.951 -21.234 2.395 1 96.12 65 LEU B N 1
ATOM 1829 C CA . LEU B 1 65 ? 2.461 -20.422 1.276 1 96.12 65 LEU B CA 1
ATOM 1830 C C . LEU B 1 65 ? 2.227 -18.984 1.703 1 96.12 65 LEU B C 1
ATOM 1832 O O . LEU B 1 65 ? 2.631 -18.047 1.004 1 96.12 65 LEU B O 1
ATOM 1836 N N . ALA B 1 66 ? 1.579 -18.812 2.83 1 96.62 66 ALA B N 1
ATOM 1837 C CA . ALA B 1 66 ? 1.338 -17.469 3.35 1 96.62 66 ALA B CA 1
ATOM 1838 C C . ALA B 1 66 ? 2.65 -16.719 3.57 1 96.62 66 ALA B C 1
ATOM 1840 O O . ALA B 1 66 ? 2.76 -15.539 3.242 1 96.62 66 ALA B O 1
ATOM 1841 N N . GLY B 1 67 ? 3.662 -17.391 4.086 1 96.56 67 GLY B N 1
ATOM 1842 C CA . GLY B 1 67 ? 4.98 -16.812 4.293 1 96.56 67 GLY B CA 1
ATOM 1843 C C . GLY B 1 67 ? 5.656 -16.391 3 1 96.56 67 GLY B C 1
ATOM 1844 O O . GLY B 1 67 ? 6.277 -15.336 2.934 1 96.56 67 GLY B O 1
ATOM 1845 N N . LEU B 1 68 ? 5.445 -17.172 1.959 1 96.69 68 LEU B N 1
ATOM 1846 C CA . LEU B 1 68 ? 6.059 -16.891 0.665 1 96.69 68 LEU B CA 1
ATOM 1847 C C . LEU B 1 68 ? 5.387 -15.711 -0.019 1 96.69 68 LEU B C 1
ATOM 1849 O O . LEU B 1 68 ? 5.984 -15.062 -0.878 1 96.69 68 LEU B O 1
ATOM 1853 N N . VAL B 1 69 ? 4.156 -15.422 0.358 1 97.62 69 VAL B N 1
ATOM 1854 C CA . VAL B 1 69 ? 3.412 -14.32 -0.244 1 97.62 69 VAL B CA 1
ATOM 1855 C C . VAL B 1 69 ? 3.424 -13.117 0.691 1 97.62 69 VAL B C 1
ATOM 1857 O O . VAL B 1 69 ? 2.932 -12.039 0.337 1 97.62 69 VAL B O 1
ATOM 1860 N N . ALA B 1 70 ? 3.965 -13.242 1.861 1 97.5 70 ALA B N 1
ATOM 1861 C CA . ALA B 1 70 ? 4.066 -12.203 2.875 1 97.5 70 ALA B CA 1
ATOM 1862 C C . ALA B 1 70 ? 2.688 -11.703 3.291 1 97.5 70 ALA B C 1
ATOM 1864 O O . ALA B 1 70 ? 2.43 -10.492 3.289 1 97.5 70 ALA B O 1
ATOM 1865 N N . ILE B 1 71 ? 1.814 -12.633 3.658 1 97.5 71 ILE B N 1
ATOM 1866 C CA . ILE B 1 71 ? 0.521 -12.344 4.266 1 97.5 71 ILE B CA 1
ATOM 1867 C C . ILE B 1 71 ? 0.351 -13.164 5.539 1 97.5 71 ILE B C 1
ATOM 1869 O O . ILE B 1 71 ? 1.053 -14.156 5.742 1 97.5 71 ILE B O 1
ATOM 1873 N N . ASP B 1 72 ? -0.487 -12.68 6.391 1 96.19 72 ASP B N 1
ATOM 1874 C CA . ASP B 1 72 ? -0.719 -13.406 7.637 1 96.19 72 ASP B CA 1
ATOM 1875 C C . ASP B 1 72 ? -1.473 -14.711 7.375 1 96.19 72 ASP B C 1
ATOM 1877 O O . ASP B 1 72 ? -2.219 -14.82 6.398 1 96.19 72 ASP B O 1
ATOM 1881 N N . THR B 1 73 ? -1.33 -15.617 8.266 1 94.56 73 THR B N 1
ATOM 1882 C CA . THR B 1 73 ? -1.865 -16.969 8.102 1 94.56 73 THR B CA 1
ATOM 1883 C C . THR B 1 73 ? -3.389 -16.938 8.031 1 94.56 73 THR B C 1
ATOM 1885 O O . THR B 1 73 ? -3.996 -17.734 7.305 1 94.56 73 THR B O 1
ATOM 1888 N N . SER B 1 74 ? -3.99 -16.047 8.797 1 96.25 74 SER B N 1
ATOM 1889 C CA . SER B 1 74 ? -5.445 -15.953 8.766 1 96.25 74 SER B CA 1
ATOM 1890 C C . SER B 1 74 ? -5.949 -15.5 7.402 1 96.25 74 SER B C 1
ATOM 1892 O O . SER B 1 74 ? -6.906 -16.062 6.867 1 96.25 74 SER B O 1
ATOM 1894 N N . THR B 1 75 ? -5.316 -14.477 6.859 1 95.56 75 THR B N 1
ATOM 1895 C CA . THR B 1 75 ? -5.648 -14.016 5.516 1 95.56 75 THR B CA 1
ATOM 1896 C C . THR B 1 75 ? -5.395 -15.117 4.488 1 95.56 75 THR B C 1
ATOM 1898 O O . THR B 1 75 ? -6.215 -15.344 3.598 1 95.56 75 THR B O 1
ATOM 1901 N N . GLY B 1 76 ? -4.254 -15.789 4.637 1 96.69 76 GLY B N 1
ATOM 1902 C CA . GLY B 1 76 ? -3.943 -16.906 3.75 1 96.69 76 GLY B CA 1
ATOM 1903 C C . GLY B 1 76 ? -5.012 -17.984 3.748 1 96.69 76 GLY B C 1
ATOM 1904 O O . GLY B 1 76 ? -5.422 -18.453 2.686 1 96.69 76 GLY B O 1
ATOM 1905 N N . ALA B 1 77 ? -5.461 -18.328 4.922 1 95.44 77 ALA B N 1
ATOM 1906 C CA . ALA B 1 77 ? -6.48 -19.359 5.051 1 95.44 77 ALA B CA 1
ATOM 1907 C C . ALA B 1 77 ? -7.773 -18.953 4.355 1 95.44 77 ALA B C 1
ATOM 1909 O O . ALA B 1 77 ? -8.367 -19.75 3.615 1 95.44 77 ALA B O 1
ATOM 1910 N N . THR B 1 78 ? -8.141 -17.734 4.598 1 97.5 78 THR B N 1
ATOM 1911 C CA . THR B 1 78 ? -9.375 -17.219 4.016 1 97.5 78 THR B CA 1
ATOM 1912 C C . THR B 1 78 ? -9.266 -17.156 2.494 1 97.5 78 THR B C 1
ATOM 1914 O O . THR B 1 78 ? -10.203 -17.531 1.789 1 97.5 78 THR B O 1
ATOM 1917 N N . VAL B 1 79 ? -8.18 -16.703 1.978 1 97.62 79 VAL B N 1
ATOM 1918 C CA . VAL B 1 79 ? -7.98 -16.562 0.538 1 97.62 79 VAL B CA 1
ATOM 1919 C C . VAL B 1 79 ? -7.914 -17.953 -0.11 1 97.62 79 VAL B C 1
ATOM 1921 O O . VAL B 1 79 ? -8.516 -18.172 -1.166 1 97.62 79 VAL B O 1
ATOM 1924 N N . CYS B 1 80 ? -7.254 -18.859 0.481 1 97.38 80 CYS B N 1
ATOM 1925 C CA . CYS B 1 80 ? -7.184 -20.219 -0.041 1 97.38 80 CYS B CA 1
ATOM 1926 C C . CYS B 1 80 ? -8.562 -20.859 -0.093 1 97.38 80 CYS B C 1
ATOM 1928 O O . CYS B 1 80 ? -8.906 -21.531 -1.068 1 97.38 80 CYS B O 1
ATOM 1930 N N . ALA B 1 81 ? -9.281 -20.672 0.968 1 97.12 81 ALA B N 1
ATOM 1931 C CA . ALA B 1 81 ? -10.641 -21.203 0.992 1 97.12 81 ALA B CA 1
ATOM 1932 C C . ALA B 1 81 ? -11.469 -20.656 -0.159 1 97.12 81 ALA B C 1
ATOM 1934 O O . ALA B 1 81 ? -12.211 -21.391 -0.812 1 97.12 81 ALA B O 1
ATOM 1935 N N . ARG B 1 82 ? -11.352 -19.406 -0.442 1 97.56 82 ARG B N 1
ATOM 1936 C CA . ARG B 1 82 ? -12.078 -18.75 -1.528 1 97.56 82 ARG B CA 1
ATOM 1937 C C . ARG B 1 82 ? -11.656 -19.312 -2.883 1 97.56 82 ARG B C 1
ATOM 1939 O O . ARG B 1 82 ? -12.492 -19.578 -3.742 1 97.56 82 ARG B O 1
ATOM 1946 N N . LEU B 1 83 ? -10.383 -19.484 -3.074 1 98.19 83 LEU B N 1
ATOM 1947 C CA . LEU B 1 83 ? -9.859 -20 -4.328 1 98.19 83 LEU B CA 1
ATOM 1948 C C . LEU B 1 83 ? -10.258 -21.469 -4.516 1 98.19 83 LEU B C 1
ATOM 1950 O O . LEU B 1 83 ? -10.484 -21.906 -5.645 1 98.19 83 LEU B O 1
ATOM 1954 N N . GLU B 1 84 ? -10.305 -22.203 -3.422 1 97.88 84 GLU B N 1
ATOM 1955 C CA . GLU B 1 84 ? -10.773 -23.594 -3.475 1 97.88 84 GLU B CA 1
ATOM 1956 C C . GLU B 1 84 ? -12.242 -23.656 -3.889 1 97.88 84 GLU B C 1
ATOM 1958 O O . GLU B 1 84 ? -12.617 -24.5 -4.707 1 97.88 84 GLU B O 1
ATOM 1963 N N . GLU B 1 85 ? -13.008 -22.797 -3.328 1 97.69 85 GLU B N 1
ATOM 1964 C CA . GLU B 1 85 ? -14.422 -22.703 -3.68 1 97.69 85 GLU B CA 1
ATOM 1965 C C . GLU B 1 85 ? -14.609 -22.406 -5.164 1 97.69 85 GLU B C 1
ATOM 1967 O O . GLU B 1 85 ? -15.539 -22.922 -5.797 1 97.69 85 GLU B O 1
ATOM 1972 N N . LYS B 1 86 ? -13.703 -21.688 -5.766 1 97.19 86 LYS B N 1
ATOM 1973 C CA . LYS B 1 86 ? -13.75 -21.312 -7.18 1 97.19 86 LYS B CA 1
ATOM 1974 C C . LYS B 1 86 ? -13.172 -22.422 -8.055 1 97.19 86 LYS B C 1
ATOM 1976 O O . LYS B 1 86 ? -13.156 -22.312 -9.281 1 97.19 86 LYS B O 1
ATOM 1981 N N . GLY B 1 87 ? -12.641 -23.453 -7.387 1 98.06 87 GLY B N 1
ATOM 1982 C CA . GLY B 1 87 ? -12.086 -24.594 -8.109 1 98.06 87 GLY B CA 1
ATOM 1983 C C . GLY B 1 87 ? -10.703 -24.312 -8.672 1 98.06 87 GLY B C 1
ATOM 1984 O O . GLY B 1 87 ? -10.273 -24.984 -9.625 1 98.06 87 GLY B O 1
ATOM 1985 N N . LEU B 1 88 ? -9.977 -23.344 -8.125 1 98.56 88 LEU B N 1
ATOM 1986 C CA . LEU B 1 88 ? -8.703 -22.922 -8.688 1 98.56 88 LEU B CA 1
ATOM 1987 C C . LEU B 1 88 ? -7.531 -23.547 -7.949 1 98.56 88 LEU B C 1
ATOM 1989 O O . LEU B 1 88 ? -6.41 -23.578 -8.461 1 98.56 88 LEU B O 1
ATOM 1993 N N . LEU B 1 89 ? -7.758 -23.938 -6.711 1 97.81 89 LEU B N 1
ATOM 1994 C CA . LEU B 1 89 ? -6.773 -24.75 -5.992 1 97.81 89 LEU B CA 1
ATOM 1995 C C . LEU B 1 89 ? -7.449 -25.875 -5.215 1 97.81 89 LEU B C 1
ATOM 1997 O O . LEU B 1 89 ? -8.672 -25.875 -5.059 1 97.81 89 LEU B O 1
ATOM 2001 N N . LEU B 1 90 ? -6.703 -26.875 -4.824 1 97.12 90 LEU B N 1
ATOM 2002 C CA . LEU B 1 90 ? -7.211 -28 -4.047 1 97.12 90 LEU B CA 1
ATOM 2003 C C . LEU B 1 90 ? -6.297 -28.297 -2.863 1 97.12 90 LEU B C 1
ATOM 2005 O O . LEU B 1 90 ? -5.102 -28 -2.904 1 97.12 90 LEU B O 1
ATOM 2009 N N . ARG B 1 91 ? -6.934 -28.781 -1.865 1 93.12 91 ARG B N 1
ATOM 2010 C CA . ARG B 1 91 ? -6.234 -29.219 -0.662 1 93.12 91 ARG B CA 1
ATOM 2011 C C . ARG B 1 91 ? -6.23 -30.734 -0.555 1 93.12 91 ARG B C 1
ATOM 2013 O O . ARG B 1 91 ? -7.258 -31.391 -0.766 1 93.12 91 ARG B O 1
ATOM 2020 N N . GLU B 1 92 ? -5.066 -31.234 -0.327 1 89.88 92 GLU B N 1
ATOM 2021 C CA . GLU B 1 92 ? -4.945 -32.688 -0.171 1 89.88 92 GLU B CA 1
ATOM 2022 C C . GLU B 1 92 ? -4.312 -33.031 1.17 1 89.88 92 GLU B C 1
ATOM 2024 O O . GLU B 1 92 ? -3.439 -32.312 1.662 1 89.88 92 GLU B O 1
ATOM 2029 N N . VAL B 1 93 ? -4.883 -34.094 1.708 1 84.06 93 VAL B N 1
ATOM 2030 C CA . VAL B 1 93 ? -4.301 -34.594 2.949 1 84.06 93 VAL B CA 1
ATOM 2031 C C . VAL B 1 93 ? -2.912 -35.156 2.674 1 84.06 93 VAL B C 1
ATOM 2033 O O . VAL B 1 93 ? -2.705 -35.844 1.672 1 84.06 93 VAL B O 1
ATOM 2036 N N . ILE B 1 94 ? -1.979 -34.719 3.494 1 75.62 94 ILE B N 1
ATOM 2037 C CA . ILE B 1 94 ? -0.646 -35.312 3.418 1 75.62 94 ILE B CA 1
ATOM 2038 C C . ILE B 1 94 ? -0.629 -36.656 4.148 1 75.62 94 ILE B C 1
ATOM 2040 O O . ILE B 1 94 ? -0.919 -36.719 5.344 1 75.62 94 ILE B O 1
ATOM 2044 N N . PRO B 1 95 ? -0.436 -37.656 3.363 1 75 95 PRO B N 1
ATOM 2045 C CA . PRO B 1 95 ? -0.54 -39 3.932 1 75 95 PRO B CA 1
ATOM 2046 C C . PRO B 1 95 ? 0.221 -39.156 5.25 1 75 95 PRO B C 1
ATOM 2048 O O . PRO B 1 95 ? -0.262 -39.812 6.176 1 75 95 PRO B O 1
ATOM 2051 N N . HIS B 1 96 ? 1.303 -38.594 5.391 1 76.75 96 HIS B N 1
ATOM 2052 C CA . HIS B 1 96 ? 2.119 -38.844 6.578 1 76.75 96 HIS B CA 1
ATOM 2053 C C . HIS B 1 96 ? 1.955 -37.688 7.586 1 76.75 96 HIS B C 1
ATOM 2055 O O . HIS B 1 96 ? 2.627 -37.688 8.617 1 76.75 96 HIS B O 1
ATOM 2061 N N . ASN B 1 97 ? 1.281 -36.75 7.27 1 69.06 97 ASN B N 1
ATOM 2062 C CA . ASN B 1 97 ? 0.98 -35.625 8.156 1 69.06 97 ASN B CA 1
ATOM 2063 C C . ASN B 1 97 ? -0.452 -35.156 7.977 1 69.06 97 ASN B C 1
ATOM 2065 O O . ASN B 1 97 ? -0.7 -34.219 7.199 1 69.06 97 ASN B O 1
ATOM 2069 N N . ARG B 1 98 ? -1.403 -35.781 8.766 1 67.62 98 ARG B N 1
ATOM 2070 C CA . ARG B 1 98 ? -2.826 -35.562 8.555 1 67.62 98 ARG B CA 1
ATOM 2071 C C . ARG B 1 98 ? -3.213 -34.156 8.992 1 67.62 98 ARG B C 1
ATOM 2073 O O . ARG B 1 98 ? -4.27 -33.625 8.609 1 67.62 98 ARG B O 1
ATOM 2080 N N . ARG B 1 99 ? -2.268 -33.531 9.695 1 66.69 99 ARG B N 1
ATOM 2081 C CA . ARG B 1 99 ? -2.602 -32.188 10.211 1 66.69 99 ARG B CA 1
ATOM 2082 C C . ARG B 1 99 ? -2.254 -31.109 9.203 1 66.69 99 ARG B C 1
ATOM 2084 O O . ARG B 1 99 ? -2.736 -29.984 9.312 1 66.69 99 ARG B O 1
ATOM 2091 N N . GLN B 1 100 ? -1.506 -31.594 8.312 1 74.62 100 GLN B N 1
ATOM 2092 C CA . GLN B 1 100 ? -1.122 -30.625 7.297 1 74.62 100 GLN B CA 1
ATOM 2093 C C . GLN B 1 100 ? -1.728 -30.969 5.941 1 74.62 100 GLN B C 1
ATOM 2095 O O . GLN B 1 100 ? -1.882 -32.125 5.605 1 74.62 100 GLN B O 1
ATOM 2100 N N . ARG B 1 101 ? -2.227 -29.969 5.359 1 87.62 101 ARG B N 1
ATOM 2101 C CA . ARG B 1 101 ? -2.746 -30.172 4.012 1 87.62 101 ARG B CA 1
ATOM 2102 C C . ARG B 1 101 ? -1.817 -29.547 2.971 1 87.62 101 ARG B C 1
ATOM 2104 O O . ARG B 1 101 ? -1.249 -28.484 3.195 1 87.62 101 ARG B O 1
ATOM 2111 N N . ALA B 1 102 ? -1.562 -30.422 2.025 1 93.5 102 ALA B N 1
ATOM 2112 C CA . ALA B 1 102 ? -0.807 -29.938 0.876 1 93.5 102 ALA B CA 1
ATOM 2113 C C . ALA B 1 102 ? -1.72 -29.219 -0.112 1 93.5 102 ALA B C 1
ATOM 2115 O O . ALA B 1 102 ? -2.846 -29.656 -0.359 1 93.5 102 ALA B O 1
ATOM 2116 N N . LEU B 1 103 ? -1.213 -28.109 -0.626 1 96.62 103 LEU B N 1
ATOM 2117 C CA . LEU B 1 103 ? -1.987 -27.312 -1.579 1 96.62 103 LEU B CA 1
ATOM 2118 C C . LEU B 1 103 ? -1.429 -27.469 -2.99 1 96.62 103 LEU B C 1
ATOM 2120 O O . LEU B 1 103 ? -0.212 -27.531 -3.178 1 96.62 103 LEU B O 1
ATOM 2124 N N . ARG B 1 104 ? -2.316 -27.531 -3.963 1 97.56 104 ARG B N 1
ATOM 2125 C CA . ARG B 1 104 ? -1.946 -27.531 -5.375 1 97.56 104 ARG B CA 1
ATOM 2126 C C . ARG B 1 104 ? -2.93 -26.719 -6.203 1 97.56 104 ARG B C 1
ATOM 2128 O O . ARG B 1 104 ? -4.117 -26.641 -5.871 1 97.56 104 ARG B O 1
ATOM 2135 N N . THR B 1 105 ? -2.379 -26.125 -7.281 1 98.06 105 THR B N 1
ATOM 2136 C CA . THR B 1 105 ? -3.287 -25.516 -8.242 1 98.06 105 THR B CA 1
ATOM 2137 C C . THR B 1 105 ? -4.016 -26.578 -9.055 1 98.06 105 THR B C 1
ATOM 2139 O O . THR B 1 105 ? -3.459 -27.641 -9.344 1 98.06 105 THR B O 1
ATOM 2142 N N . THR B 1 106 ? -5.254 -26.328 -9.398 1 98.44 106 THR B N 1
ATOM 2143 C CA . THR B 1 106 ? -5.977 -27.188 -10.328 1 98.44 106 THR B CA 1
ATOM 2144 C C . THR B 1 106 ? -5.617 -26.844 -11.773 1 98.44 106 THR B C 1
ATOM 2146 O O . THR B 1 106 ? -4.914 -25.859 -12.023 1 98.44 106 THR B O 1
ATOM 2149 N N . ALA B 1 107 ? -6.141 -27.703 -12.727 1 98.38 107 ALA B N 1
ATOM 2150 C CA . ALA B 1 107 ? -5.988 -27.391 -14.141 1 98.38 107 ALA B CA 1
ATOM 2151 C C . ALA B 1 107 ? -6.629 -26.047 -14.477 1 98.38 107 ALA B C 1
ATOM 2153 O O . ALA B 1 107 ? -6.082 -25.281 -15.273 1 98.38 107 ALA B O 1
ATOM 2154 N N . ALA B 1 108 ? -7.723 -25.797 -13.859 1 98.31 108 ALA B N 1
ATOM 2155 C CA . ALA B 1 108 ? -8.406 -24.516 -14.055 1 98.31 108 ALA B CA 1
ATOM 2156 C C . ALA B 1 108 ? -7.582 -23.359 -13.5 1 98.31 108 ALA B C 1
ATOM 2158 O O . ALA B 1 108 ? -7.531 -22.281 -14.102 1 98.31 108 ALA B O 1
ATOM 2159 N N . GLY B 1 109 ? -6.957 -23.594 -12.328 1 98.25 109 GLY B N 1
ATOM 2160 C CA . GLY B 1 109 ? -6.082 -22.594 -11.75 1 98.25 109 GLY B CA 1
ATOM 2161 C C . GLY B 1 109 ? -4.887 -22.266 -12.625 1 98.25 109 GLY B C 1
ATOM 2162 O O . GLY B 1 109 ? -4.535 -21.094 -12.797 1 98.25 109 GLY B O 1
ATOM 2163 N N . GLU B 1 110 ? -4.332 -23.312 -13.211 1 97.94 110 GLU B N 1
ATOM 2164 C CA . GLU B 1 110 ? -3.201 -23.109 -14.117 1 97.94 110 GLU B CA 1
ATOM 2165 C C . GLU B 1 110 ? -3.627 -22.391 -15.391 1 97.94 110 GLU B C 1
ATOM 2167 O O . GLU B 1 110 ? -2.914 -21.516 -15.875 1 97.94 110 GLU B O 1
ATOM 2172 N N . ALA B 1 111 ? -4.738 -22.766 -15.898 1 97.88 111 ALA B N 1
ATOM 2173 C CA . ALA B 1 111 ? -5.273 -22.141 -17.109 1 97.88 111 ALA B CA 1
ATOM 2174 C C . ALA B 1 111 ? -5.547 -20.656 -16.859 1 97.88 111 ALA B C 1
ATOM 2176 O O . ALA B 1 111 ? -5.281 -19.812 -17.734 1 97.88 111 ALA B O 1
ATOM 2177 N N . LEU B 1 112 ? -6.051 -20.359 -15.742 1 97.31 112 LEU B N 1
ATOM 2178 C CA . LEU B 1 112 ? -6.332 -18.969 -15.398 1 97.31 112 LEU B CA 1
ATOM 2179 C C . LEU B 1 112 ? -5.047 -18.156 -15.367 1 97.31 112 LEU B C 1
ATOM 2181 O O . LEU B 1 112 ? -4.996 -17.047 -15.906 1 97.31 112 LEU B O 1
ATOM 2185 N N . LEU B 1 113 ? -4.035 -18.672 -14.734 1 96.56 113 LEU B N 1
ATOM 2186 C CA . LEU B 1 113 ? -2.754 -17.969 -14.672 1 96.56 113 LEU B CA 1
ATOM 2187 C C . LEU B 1 113 ? -2.225 -17.672 -16.062 1 96.56 113 LEU B C 1
ATOM 2189 O O . LEU B 1 113 ? -1.698 -16.578 -16.312 1 96.56 113 LEU B O 1
ATOM 2193 N N . GLU B 1 114 ? -2.391 -18.609 -16.938 1 95.62 114 GLU B N 1
ATOM 2194 C CA . GLU B 1 114 ? -1.956 -18.406 -18.312 1 95.62 114 GLU B CA 1
ATOM 2195 C C . GLU B 1 114 ? -2.777 -17.328 -19 1 95.62 114 GLU B C 1
ATOM 2197 O O . GLU B 1 114 ? -2.23 -16.484 -19.719 1 95.62 114 GLU B O 1
ATOM 2202 N N . GLU B 1 115 ? -4.004 -17.375 -18.734 1 95.38 115 GLU B N 1
ATOM 2203 C CA . GLU B 1 115 ? -4.922 -16.422 -19.344 1 95.38 115 GLU B CA 1
ATOM 2204 C C . GLU B 1 115 ? -4.629 -14.992 -18.875 1 95.38 115 GLU B C 1
ATOM 2206 O O . GLU B 1 115 ? -4.848 -14.031 -19.609 1 95.38 115 GLU B O 1
ATOM 2211 N N . LEU B 1 116 ? -4.082 -14.852 -17.703 1 95.75 116 LEU B N 1
ATOM 2212 C CA . LEU B 1 116 ? -3.873 -13.547 -17.094 1 95.75 116 LEU B CA 1
ATOM 2213 C C . LEU B 1 116 ? -2.572 -12.914 -17.578 1 95.75 116 LEU B C 1
ATOM 2215 O O . LEU B 1 116 ? -2.35 -11.719 -17.391 1 95.75 116 LEU B O 1
ATOM 2219 N N . THR B 1 117 ? -1.729 -13.688 -18.203 1 94 117 THR B N 1
ATOM 2220 C CA . THR B 1 117 ? -0.36 -13.281 -18.5 1 94 117 THR B CA 1
ATOM 2221 C C . THR B 1 117 ? -0.342 -12 -19.328 1 94 117 THR B C 1
ATOM 2223 O O . THR B 1 117 ? 0.349 -11.039 -18.984 1 94 117 THR B O 1
ATOM 2226 N N . PRO B 1 118 ? -1.137 -11.867 -20.438 1 94.25 118 PRO B N 1
ATOM 2227 C CA . PRO B 1 118 ? -1.113 -10.617 -21.203 1 94.25 118 PRO B CA 1
ATOM 2228 C C . PRO B 1 118 ? -1.579 -9.414 -20.391 1 94.25 118 PRO B C 1
ATOM 2230 O O . PRO B 1 118 ? -1.023 -8.32 -20.516 1 94.25 118 PRO B O 1
ATOM 2233 N N . GLY B 1 119 ? -2.594 -9.609 -19.578 1 95.25 119 GLY B N 1
ATOM 2234 C CA . GLY B 1 119 ? -3.078 -8.539 -18.703 1 95.25 119 GLY B CA 1
ATOM 2235 C C . GLY B 1 119 ? -2.055 -8.094 -17.688 1 95.25 119 GLY B C 1
ATOM 2236 O O . GLY B 1 119 ? -1.958 -6.906 -17.375 1 95.25 119 GLY B O 1
ATOM 2237 N N . LEU B 1 120 ? -1.289 -9.023 -17.156 1 95.12 120 LEU B N 1
ATOM 2238 C CA . LEU B 1 120 ? -0.263 -8.711 -16.172 1 95.12 120 LEU B CA 1
ATOM 2239 C C . LEU B 1 120 ? 0.883 -7.93 -16.812 1 95.12 120 LEU B C 1
ATOM 2241 O O . LEU B 1 120 ? 1.48 -7.059 -16.172 1 95.12 120 LEU B O 1
ATOM 2245 N N . GLN B 1 121 ? 1.162 -8.234 -18.062 1 95 121 GLN B N 1
ATOM 2246 C CA . GLN B 1 121 ? 2.184 -7.48 -18.781 1 95 121 GLN B CA 1
ATOM 2247 C C . GLN B 1 121 ? 1.752 -6.031 -19 1 95 121 GLN B C 1
ATOM 2249 O O . GLN B 1 121 ? 2.543 -5.109 -18.812 1 95 121 GLN B O 1
ATOM 2254 N N . ARG B 1 122 ? 0.542 -5.84 -19.375 1 96.19 122 ARG B N 1
ATOM 2255 C CA . ARG B 1 122 ? 0.012 -4.488 -19.531 1 96.19 122 ARG B CA 1
ATOM 2256 C C . ARG B 1 122 ? -0.027 -3.752 -18.203 1 96.19 122 ARG B C 1
ATOM 2258 O O . ARG B 1 122 ? 0.253 -2.553 -18.141 1 96.19 122 ARG B O 1
ATOM 2265 N N . LEU B 1 123 ? -0.398 -4.512 -17.172 1 96.38 123 LEU B N 1
ATOM 2266 C CA . LEU B 1 123 ? -0.422 -3.967 -15.828 1 96.38 123 LEU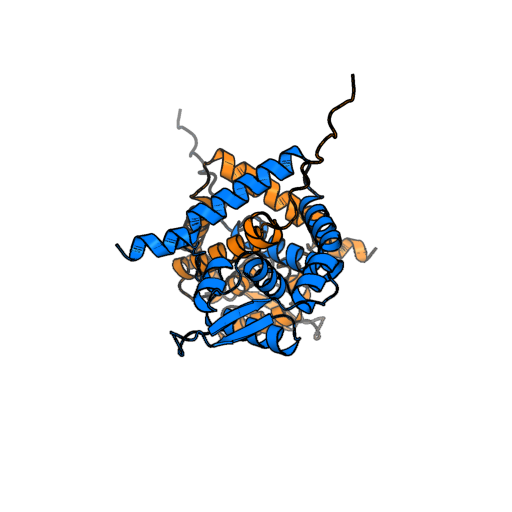 B CA 1
ATOM 2267 C C . LEU B 1 123 ? 0.937 -3.389 -15.445 1 96.38 123 LEU B C 1
ATOM 2269 O O . LEU B 1 123 ? 1.024 -2.25 -14.984 1 96.38 123 LEU B O 1
ATOM 2273 N N . ARG B 1 124 ? 1.964 -4.156 -15.594 1 96.56 124 ARG B N 1
ATOM 2274 C CA . ARG B 1 124 ? 3.318 -3.707 -15.289 1 96.56 124 ARG B CA 1
ATOM 2275 C C . ARG B 1 124 ? 3.672 -2.453 -16.078 1 96.56 124 ARG B C 1
ATOM 2277 O O . ARG B 1 124 ? 4.195 -1.488 -15.523 1 96.56 124 ARG B O 1
ATOM 2284 N N . LYS B 1 125 ? 3.383 -2.482 -17.344 1 97.12 125 LYS B N 1
ATOM 2285 C CA . LYS B 1 125 ? 3.676 -1.351 -18.219 1 97.12 125 LYS B CA 1
ATOM 2286 C C . LYS B 1 125 ? 2.934 -0.097 -17.766 1 97.12 125 LYS B C 1
ATOM 2288 O O . LYS B 1 125 ? 3.514 0.99 -17.719 1 97.12 125 LYS B O 1
ATOM 2293 N N . ARG B 1 126 ? 1.7 -0.241 -17.438 1 97.81 126 ARG B N 1
ATOM 2294 C CA . ARG B 1 126 ? 0.875 0.895 -17.047 1 97.81 126 ARG B CA 1
ATOM 2295 C C . ARG B 1 126 ? 1.361 1.488 -15.727 1 97.81 126 ARG B C 1
ATOM 2297 O O . ARG B 1 126 ? 1.427 2.711 -15.578 1 97.81 126 ARG B O 1
ATOM 2304 N N . ILE B 1 127 ? 1.711 0.657 -14.766 1 98.25 127 ILE B N 1
ATOM 2305 C CA . ILE B 1 127 ? 2.182 1.137 -13.469 1 98.25 127 ILE B CA 1
ATOM 2306 C C . ILE B 1 127 ? 3.447 1.97 -13.656 1 98.25 127 ILE B C 1
ATOM 2308 O O . ILE B 1 127 ? 3.594 3.033 -13.047 1 98.25 127 ILE B O 1
ATOM 2312 N N . LEU B 1 128 ? 4.348 1.532 -14.523 1 98.5 128 LEU B N 1
ATOM 2313 C CA . LEU B 1 128 ? 5.676 2.131 -14.617 1 98.5 128 LEU B CA 1
ATOM 2314 C C . LEU B 1 128 ? 5.727 3.158 -15.742 1 98.5 128 LEU B C 1
ATOM 2316 O O . LEU B 1 128 ? 6.758 3.801 -15.953 1 98.5 128 LEU B O 1
ATOM 2320 N N . ALA B 1 129 ? 4.66 3.373 -16.422 1 98.06 129 ALA B N 1
ATOM 2321 C CA . ALA B 1 129 ? 4.57 4.188 -17.641 1 98.06 129 ALA B CA 1
ATOM 2322 C C . ALA B 1 129 ? 5.098 5.598 -17.391 1 98.06 129 ALA B C 1
ATOM 2324 O O . ALA B 1 129 ? 5.719 6.199 -18.266 1 98.06 129 ALA B O 1
ATOM 2325 N N . PRO B 1 130 ? 4.922 6.184 -16.234 1 98.5 130 PRO B N 1
ATOM 2326 C CA . PRO B 1 130 ? 5.391 7.547 -15.977 1 98.5 130 PRO B CA 1
ATOM 2327 C C . PRO B 1 130 ? 6.914 7.66 -15.992 1 98.5 130 PRO B C 1
ATOM 2329 O O . PRO B 1 130 ? 7.453 8.766 -16.078 1 98.5 130 PRO B O 1
ATOM 2332 N N . LEU B 1 131 ? 7.574 6.59 -15.867 1 98.56 131 LEU B N 1
ATOM 2333 C CA . LEU B 1 131 ? 9.023 6.574 -15.742 1 98.56 131 LEU B CA 1
ATOM 2334 C C . LEU B 1 131 ? 9.68 6.133 -17.047 1 98.56 131 LEU B C 1
ATOM 2336 O O . LEU B 1 131 ? 9.188 5.219 -17.719 1 98.56 131 LEU B O 1
ATOM 2340 N N . GLU B 1 132 ? 10.742 6.785 -17.375 1 98.31 132 GLU B N 1
ATOM 2341 C CA . GLU B 1 132 ? 11.539 6.32 -18.516 1 98.31 132 GLU B CA 1
ATOM 2342 C C . GLU B 1 132 ? 12.211 4.988 -18.203 1 98.31 132 GLU B C 1
ATOM 2344 O O . GLU B 1 132 ? 12.312 4.59 -17.047 1 98.31 132 GLU B O 1
ATOM 2349 N N . GLU B 1 133 ? 12.727 4.332 -19.203 1 97.5 133 GLU B N 1
ATOM 2350 C CA . GLU B 1 133 ? 13.258 2.977 -19.078 1 97.5 133 GLU B CA 1
ATOM 2351 C C . GLU B 1 133 ? 14.344 2.912 -18 1 97.5 133 GLU B C 1
ATOM 2353 O O . GLU B 1 133 ? 14.328 2.025 -17.156 1 97.5 133 GLU B O 1
ATOM 2358 N N . ALA B 1 134 ? 15.227 3.85 -18.062 1 97.94 134 ALA B N 1
ATOM 2359 C CA . ALA B 1 134 ? 16.297 3.873 -17.078 1 97.94 134 ALA B CA 1
ATOM 2360 C C . ALA B 1 134 ? 15.742 4.148 -15.68 1 97.94 134 ALA B C 1
ATOM 2362 O O . ALA B 1 134 ? 16.219 3.57 -14.695 1 97.94 134 ALA B O 1
ATOM 2363 N N . GLU B 1 135 ? 14.734 5.004 -15.586 1 98.5 135 GLU B N 1
ATOM 2364 C CA . GLU B 1 135 ? 14.086 5.32 -14.312 1 98.5 135 GLU B CA 1
ATOM 2365 C C . GLU B 1 135 ? 13.336 4.109 -13.758 1 98.5 135 GLU B C 1
ATOM 2367 O O . GLU B 1 135 ? 13.312 3.889 -12.547 1 98.5 135 GLU B O 1
ATOM 2372 N N . GLN B 1 136 ? 12.75 3.338 -14.688 1 98.44 136 GLN B N 1
ATOM 2373 C CA . GLN B 1 136 ? 12.039 2.135 -14.258 1 98.44 136 GLN B CA 1
ATOM 2374 C C . GLN B 1 136 ? 12.984 1.151 -13.578 1 98.44 136 GLN B C 1
ATOM 2376 O O . GLN B 1 136 ? 12.672 0.618 -12.508 1 98.44 136 GLN B O 1
ATOM 2381 N N . ARG B 1 137 ? 14.109 0.932 -14.188 1 97.88 137 ARG B N 1
ATOM 2382 C CA . ARG B 1 137 ? 15.094 0.01 -13.633 1 97.88 137 ARG B CA 1
ATOM 2383 C C . ARG B 1 137 ? 15.594 0.493 -12.273 1 97.88 137 ARG B C 1
ATOM 2385 O O . ARG B 1 137 ? 15.703 -0.293 -11.328 1 97.88 137 ARG B O 1
ATOM 2392 N N . GLN B 1 138 ? 15.875 1.755 -12.164 1 98.31 138 GLN B N 1
ATOM 2393 C CA . GLN B 1 138 ? 16.344 2.342 -10.914 1 98.31 138 GLN B CA 1
ATOM 2394 C C . GLN B 1 138 ? 15.266 2.262 -9.836 1 98.31 138 GLN B C 1
ATOM 2396 O O . GLN B 1 138 ? 15.555 1.903 -8.688 1 98.31 138 GLN B O 1
ATOM 2401 N N . PHE B 1 139 ? 14.07 2.627 -10.242 1 98.81 139 PHE B N 1
ATOM 2402 C CA . PHE B 1 139 ? 12.953 2.607 -9.305 1 98.81 139 PHE B CA 1
ATOM 2403 C C . PHE B 1 139 ? 12.75 1.208 -8.734 1 98.81 139 PHE B C 1
ATOM 2405 O O . PHE B 1 139 ? 12.664 1.031 -7.52 1 98.81 139 PHE B O 1
ATOM 2412 N N . MET B 1 140 ? 12.688 0.194 -9.602 1 98.44 140 MET B N 1
ATOM 2413 C CA . MET B 1 140 ? 12.453 -1.185 -9.18 1 98.44 140 MET B CA 1
ATOM 2414 C C . MET B 1 140 ? 13.586 -1.689 -8.297 1 98.44 140 MET B C 1
ATOM 2416 O O . MET B 1 140 ? 13.352 -2.404 -7.32 1 98.44 140 MET B O 1
ATOM 2420 N N . ALA B 1 141 ? 14.805 -1.286 -8.609 1 98.5 141 ALA B N 1
ATOM 2421 C CA . ALA B 1 141 ? 15.953 -1.708 -7.809 1 98.5 141 ALA B CA 1
ATOM 2422 C C . ALA B 1 141 ? 15.891 -1.115 -6.406 1 98.5 141 ALA B C 1
ATOM 2424 O O . ALA B 1 141 ? 16.125 -1.817 -5.418 1 98.5 141 ALA B O 1
ATOM 2425 N N . LEU B 1 142 ? 15.586 0.139 -6.297 1 98.75 142 LEU B N 1
ATOM 2426 C CA . LEU B 1 142 ? 15.531 0.819 -5.008 1 98.75 142 LEU B CA 1
ATOM 2427 C C . LEU B 1 142 ? 14.344 0.326 -4.188 1 98.75 142 LEU B C 1
ATOM 2429 O O . LEU B 1 142 ? 14.453 0.142 -2.973 1 98.75 142 LEU B O 1
ATOM 2433 N N . LEU B 1 143 ? 13.211 0.138 -4.883 1 98.75 143 LEU B N 1
ATOM 2434 C CA . LEU B 1 143 ? 12.031 -0.396 -4.207 1 98.75 143 LEU B CA 1
ATOM 2435 C C . LEU B 1 143 ? 12.305 -1.791 -3.658 1 98.75 143 LEU B C 1
ATOM 2437 O O . LEU B 1 143 ? 11.953 -2.096 -2.518 1 98.75 143 LEU B O 1
ATOM 2441 N N . ASP B 1 144 ? 12.938 -2.617 -4.453 1 98.31 144 ASP B N 1
ATOM 2442 C CA . ASP B 1 144 ? 13.297 -3.967 -4.027 1 98.31 144 ASP B CA 1
ATOM 2443 C C . ASP B 1 144 ? 14.242 -3.932 -2.832 1 98.31 144 ASP B C 1
ATOM 2445 O O . ASP B 1 144 ? 14.055 -4.668 -1.861 1 98.31 144 ASP B O 1
ATOM 2449 N N . LYS B 1 145 ? 15.273 -3.105 -2.855 1 98.56 145 LYS B N 1
ATOM 2450 C CA . LYS B 1 145 ? 16.234 -2.941 -1.763 1 98.56 145 LYS B CA 1
ATOM 2451 C C . LYS B 1 145 ? 15.531 -2.5 -0.481 1 98.56 145 LYS B C 1
ATOM 2453 O O . LYS B 1 145 ? 15.789 -3.047 0.594 1 98.56 145 LYS B O 1
ATOM 2458 N N . LEU B 1 146 ? 14.617 -1.574 -0.605 1 98.69 146 LEU B N 1
ATOM 2459 C CA . LEU B 1 146 ? 13.844 -1.059 0.522 1 98.69 146 LEU B CA 1
ATOM 2460 C C . LEU B 1 146 ? 13.016 -2.164 1.162 1 98.69 146 LEU B C 1
ATOM 2462 O O . LEU B 1 146 ? 13.016 -2.318 2.385 1 98.69 146 LEU B O 1
ATOM 2466 N N . VAL B 1 147 ? 12.359 -2.949 0.341 1 98.25 147 VAL B N 1
ATOM 2467 C CA . VAL B 1 147 ? 11.461 -3.996 0.816 1 98.25 147 VAL B CA 1
ATOM 2468 C C . VAL B 1 147 ? 12.273 -5.121 1.453 1 98.25 147 VAL B C 1
ATOM 2470 O O . VAL B 1 147 ? 11.945 -5.59 2.547 1 98.25 147 VAL B O 1
ATOM 2473 N N . GLN B 1 148 ? 13.352 -5.516 0.826 1 97.25 148 GLN B N 1
ATOM 2474 C CA . GLN B 1 148 ? 14.148 -6.633 1.316 1 97.25 148 GLN B CA 1
ATOM 2475 C C . GLN B 1 148 ? 14.797 -6.301 2.66 1 97.25 148 GLN B C 1
ATOM 2477 O O . GLN B 1 148 ? 14.719 -7.094 3.602 1 97.25 148 GLN B O 1
ATOM 2482 N N . LEU B 1 149 ? 15.336 -5.164 2.783 1 97.38 149 LEU B N 1
ATOM 2483 C CA . LEU B 1 149 ? 16.094 -4.836 3.984 1 97.38 149 LEU B CA 1
ATOM 2484 C C . LEU B 1 149 ? 15.164 -4.449 5.129 1 97.38 149 LEU B C 1
ATOM 2486 O O . LEU B 1 149 ? 15.531 -4.578 6.301 1 97.38 149 LEU B O 1
ATOM 2490 N N . ASN B 1 150 ? 13.922 -4.066 4.785 1 97.94 150 ASN B N 1
ATOM 2491 C CA . ASN B 1 150 ? 12.953 -3.736 5.824 1 97.94 150 ASN B CA 1
ATOM 2492 C C . ASN B 1 150 ? 12 -4.898 6.09 1 97.94 150 ASN B C 1
ATOM 2494 O O . ASN B 1 150 ? 11.07 -4.773 6.895 1 97.94 150 ASN B O 1
ATOM 2498 N N . ASN B 1 151 ? 12.219 -6 5.473 1 96.5 151 ASN B N 1
ATOM 2499 C CA . ASN B 1 151 ? 11.32 -7.145 5.578 1 96.5 151 ASN B CA 1
ATOM 2500 C C . ASN B 1 151 ? 11.023 -7.488 7.031 1 96.5 151 ASN B C 1
ATOM 2502 O O . ASN B 1 151 ? 9.867 -7.734 7.391 1 96.5 151 ASN B O 1
ATOM 2506 N N . PRO B 1 152 ? 11.977 -7.465 7.945 1 95.06 152 PRO B N 1
ATOM 2507 C CA . PRO B 1 152 ? 11.695 -7.836 9.336 1 95.06 152 PRO B CA 1
ATOM 2508 C C . PRO B 1 152 ? 10.766 -6.848 10.031 1 95.06 152 PRO B C 1
ATOM 2510 O O . PRO B 1 152 ? 10.211 -7.156 11.094 1 95.06 152 PRO B O 1
ATOM 2513 N N . GLN B 1 153 ? 10.562 -5.672 9.445 1 93.12 153 GLN B N 1
ATOM 2514 C CA . GLN B 1 153 ? 9.742 -4.648 10.078 1 93.12 153 GLN B CA 1
ATOM 2515 C C . GLN B 1 153 ? 8.266 -4.84 9.734 1 93.12 153 GLN B C 1
ATOM 2517 O O . GLN B 1 153 ? 7.395 -4.223 10.344 1 93.12 153 GLN B O 1
ATOM 2522 N N . SER B 1 154 ? 7.969 -5.672 8.75 1 92.94 154 SER B N 1
ATOM 2523 C CA . SER B 1 154 ? 6.59 -5.879 8.32 1 92.94 154 SER B CA 1
ATOM 2524 C C . SER B 1 154 ? 5.812 -6.703 9.344 1 92.94 154 SER B C 1
ATOM 2526 O O . SER B 1 154 ? 6.402 -7.477 10.102 1 92.94 154 SER B O 1
ATOM 2528 N N . ARG B 1 155 ? 4.512 -6.555 9.344 1 89.88 155 ARG B N 1
ATOM 2529 C CA . ARG B 1 155 ? 3.658 -7.363 10.211 1 89.88 155 ARG B CA 1
ATOM 2530 C C . ARG B 1 155 ? 3.564 -8.797 9.703 1 89.88 155 ARG B C 1
ATOM 2532 O O . ARG B 1 155 ? 3.135 -9.695 10.43 1 89.88 155 ARG B O 1
ATOM 2539 N N . ALA B 1 156 ? 3.9 -9.039 8.484 1 90.12 156 ALA B N 1
ATOM 2540 C CA . ALA B 1 156 ? 3.939 -10.352 7.852 1 90.12 156 ALA B CA 1
ATOM 2541 C C . ALA B 1 156 ? 5.18 -10.5 6.977 1 90.12 156 ALA B C 1
ATOM 2543 O O . ALA B 1 156 ? 5.086 -10.484 5.746 1 90.12 156 ALA B O 1
ATOM 2544 N N . PRO B 1 157 ? 6.312 -10.695 7.566 1 92.69 157 PRO B N 1
ATOM 2545 C CA . PRO B 1 157 ? 7.562 -10.734 6.797 1 92.69 157 PRO B CA 1
ATOM 2546 C C . PRO B 1 157 ? 7.605 -11.891 5.801 1 92.69 157 PRO B C 1
ATOM 2548 O O . PRO B 1 157 ? 7.086 -12.977 6.086 1 92.69 157 PRO B O 1
ATOM 2551 N N . LEU B 1 158 ? 8.125 -11.648 4.684 1 91.75 158 LEU B N 1
ATOM 2552 C CA . LEU B 1 158 ? 8.375 -12.688 3.688 1 91.75 158 LEU B CA 1
ATOM 2553 C C . LEU B 1 158 ? 9.305 -13.766 4.246 1 91.75 158 LEU B C 1
ATOM 2555 O O . LEU B 1 158 ? 10.344 -13.453 4.832 1 91.75 158 LEU B O 1
ATOM 2559 N N . ALA B 1 159 ? 8.852 -14.93 4.199 1 85.31 159 ALA B N 1
ATOM 2560 C CA . ALA B 1 159 ? 9.648 -16.094 4.594 1 85.31 159 ALA B CA 1
ATOM 2561 C C . ALA B 1 159 ? 9.93 -17 3.396 1 85.31 159 ALA B C 1
ATOM 2563 O O . ALA B 1 159 ? 9.078 -17.781 3 1 85.31 159 ALA B O 1
ATOM 2564 N N . ARG B 1 160 ? 11.156 -16.922 2.889 1 82.88 160 ARG B N 1
ATOM 2565 C CA . ARG B 1 160 ? 11.5 -17.766 1.748 1 82.88 160 ARG B CA 1
ATOM 2566 C C . ARG B 1 160 ? 11.82 -19.188 2.193 1 82.88 160 ARG B C 1
ATOM 2568 O O . ARG B 1 160 ? 12.164 -19.422 3.355 1 82.88 160 ARG B O 1
ATOM 2575 N N . LEU B 1 161 ? 11.688 -20.109 1.39 1 77.69 161 LEU B N 1
ATOM 2576 C CA . LEU B 1 161 ? 11.883 -21.516 1.727 1 77.69 161 LEU B CA 1
ATOM 2577 C C . LEU B 1 161 ? 13.289 -21.734 2.283 1 77.69 161 LEU B C 1
ATOM 2579 O O . LEU B 1 161 ? 13.477 -22.578 3.174 1 77.69 161 LEU B O 1
ATOM 2583 N N . GLN B 1 162 ? 14.234 -21.047 1.821 1 66.06 162 GLN B N 1
ATOM 2584 C CA . GLN B 1 162 ? 15.594 -21.234 2.324 1 66.06 162 GLN B CA 1
ATOM 2585 C C . GLN B 1 162 ? 15.742 -20.672 3.73 1 66.06 162 GLN B C 1
ATOM 2587 O O . GLN B 1 162 ? 16.531 -21.172 4.531 1 66.06 162 GLN B O 1
ATOM 2592 N N . ASP B 1 163 ? 15.07 -19.672 4.047 1 55.47 163 ASP B N 1
ATOM 2593 C CA . ASP B 1 163 ? 15.102 -19.062 5.371 1 55.47 163 ASP B CA 1
ATOM 2594 C C . ASP B 1 163 ? 14.539 -20 6.434 1 55.47 163 ASP B C 1
ATOM 2596 O O . ASP B 1 163 ? 14.984 -19.984 7.582 1 55.47 163 ASP B O 1
ATOM 2600 N N . GLU B 1 164 ? 13.609 -20.766 6.164 1 50.31 164 GLU B N 1
ATOM 2601 C CA . GLU B 1 164 ? 12.969 -21.688 7.098 1 50.31 164 GLU B CA 1
ATOM 2602 C C . GLU B 1 164 ? 13.906 -22.844 7.457 1 50.31 164 GLU B C 1
ATOM 2604 O O . GLU B 1 164 ? 13.852 -23.375 8.57 1 50.31 164 GLU B O 1
ATOM 2609 N N . ARG B 1 165 ? 14.773 -23.344 6.551 1 45.72 165 ARG B N 1
ATOM 2610 C CA . ARG B 1 165 ? 15.656 -24.438 6.906 1 45.72 165 ARG B CA 1
ATOM 2611 C C . ARG B 1 165 ? 16.656 -24.031 7.984 1 45.72 165 ARG B C 1
ATOM 2613 O O . ARG B 1 165 ? 17.109 -24.859 8.766 1 45.72 165 ARG B O 1
ATOM 2620 N N . CYS B 1 166 ? 17.047 -22.844 7.98 1 43.44 166 CYS B N 1
ATOM 2621 C CA . CYS B 1 166 ? 18.125 -22.5 8.898 1 43.44 166 CYS B CA 1
ATOM 2622 C C . CYS B 1 166 ? 17.625 -22.438 10.336 1 43.44 166 CYS B C 1
ATOM 2624 O O . CYS B 1 166 ? 18.422 -22.406 11.273 1 43.44 166 CYS B O 1
ATOM 2626 N N . ASP B 1 167 ? 16.375 -22.172 10.523 1 39.31 167 ASP B N 1
ATOM 2627 C CA . ASP B 1 167 ? 16.016 -22.109 11.938 1 39.31 167 ASP B CA 1
ATOM 2628 C C . ASP B 1 167 ? 15.93 -23.5 12.547 1 39.31 167 ASP B C 1
ATOM 2630 O O . ASP B 1 167 ? 15.688 -23.641 13.75 1 39.31 167 ASP B O 1
ATOM 2634 N N . GLU B 1 168 ? 15.969 -24.547 11.742 1 36.62 168 GLU B N 1
ATOM 2635 C CA . GLU B 1 168 ? 15.953 -25.875 12.352 1 36.62 168 GLU B CA 1
ATOM 2636 C C . GLU B 1 168 ? 17.359 -26.312 12.758 1 36.62 168 GLU B C 1
ATOM 2638 O O . GLU B 1 168 ? 17.531 -27.328 13.414 1 36.62 168 GLU B O 1
ATOM 2643 N N . ASP B 1 169 ? 18.406 -25.594 12.383 1 33.03 169 ASP B N 1
ATOM 2644 C CA . ASP B 1 169 ? 19.641 -26.031 13.039 1 33.03 169 ASP B CA 1
ATOM 2645 C C . ASP B 1 169 ? 19.891 -25.234 14.328 1 33.03 169 ASP B C 1
ATOM 2647 O O . ASP B 1 169 ? 19.734 -24.016 14.352 1 33.03 169 ASP B O 1
#

Sequence (338 aa):
MSRPPSHSDESPLTDLYEHPGHLLRRAQQISVSIFHDEIGGVVTPVQYAILRMLSNHPGIDQVTLAGLVAIDTSTGATVCARLEEKGLLLREVIPHNRRQRALRTTAAGEALLEELTPGLQRLRKRILAPLEEAEQRQFMALLDKLVQLNNPQSRAPLARLQDERCDEDMSRPPSHSDESPLTDLYEHPGHLLRRAQQISVSIFHDEIGGVVTPVQYAILRMLSNHPGIDQVTLAGLVAIDTSTGATVCARLEEKGLLLREVIPHNRRQRALRTTAAGEALLEELTPGLQRLRKRILAPLEEAEQRQFMALLDKLVQLNNPQSRAPLARLQDERCDED

Nearest PDB structures (foldseek):
  2nnn-assembly3_F  TM=9.685E-01  e=3.582E-10  Pseudomonas aeruginosa
  4g9y-assembly1_A-2  TM=8.943E-01  e=6.802E-10  Streptomyces coelicolor A3(2)
  4zzl-assembly1_B  TM=9.109E-01  e=4.029E-08  Pseudomonas aeruginosa
  1lnw-assembly7_A  TM=8.788E-01  e=5.717E-08  Pseudomonas aeruginosa
  4zzl-assembly1_A  TM=7.614E-01  e=2.926E-07  Pseudomonas aeruginosa

Organism: Herbaspirillum seropedicae (strain SmR1) (NCBI:txid757424)

Solvent-accessible surface area (backbone atoms only — not comparable to full-atom values): 18594 Å² total; per-residue (Å²): 133,80,76,71,78,78,77,72,79,71,66,73,90,68,49,64,88,71,35,66,60,50,49,34,47,51,41,31,45,26,41,54,34,42,44,42,69,50,58,63,67,75,61,51,74,66,53,45,48,52,52,50,51,29,62,76,44,63,56,42,35,62,62,56,50,12,21,61,67,36,41,47,56,69,58,35,51,54,49,49,52,53,37,34,75,71,52,29,30,47,79,38,75,31,90,89,38,79,87,41,42,25,31,35,56,31,74,60,29,51,50,48,57,60,68,41,46,68,32,52,53,50,34,53,49,61,64,46,56,70,42,54,73,70,50,40,55,50,45,52,50,50,51,49,48,36,37,64,70,39,27,84,54,25,87,34,40,67,41,51,76,72,63,60,59,57,71,75,104,134,82,77,72,78,79,76,74,80,70,65,72,90,68,52,64,87,71,35,64,59,50,48,34,46,50,40,30,44,26,40,54,34,42,44,42,69,51,57,64,66,76,59,50,74,65,53,44,48,51,51,51,51,30,63,76,44,63,55,42,34,62,63,57,49,13,22,61,66,38,41,47,56,70,58,35,52,54,49,50,52,54,36,34,74,70,51,28,30,48,79,37,75,31,88,91,38,78,88,42,45,24,33,34,56,31,75,59,28,52,50,48,56,60,67,42,46,67,32,51,54,50,35,52,48,61,64,43,57,71,41,53,74,71,50,41,55,51,47,54,52,51,50,49,48,38,37,64,71,40,28,84,55,25,87,33,40,67,42,51,75,72,62,60,58,57,72,75,104

Secondary structure (DSSP, 8-state):
------------TT-GGG-HHHHHHHHHHHHHHHHHHHHTTSS-HHHHHHHHHHHHSTT--HHHHHHHHT--HHHHHHHHHHHHHTTSEEEEEETTEEEEEEEEE-HHHHHHHHHHHHHHHHHHHHHHTTS-HHHHHHHHHHHHHHHHHHGGGSSS----HHHHHHTT-/------------TT-GGG-HHHHHHHHHHHHHHHHHHHHTTSS-HHHHHHHHHHHHSTT--HHHHHHHHT--HHHHHHHHHHHHHTTSEEEEEETTEEEEEEEEE-HHHHHHHHHHHHHHHHHHHHHHTTS-HHHHHHHHHHHHHHHHHHGGGSSS----HHHHHHTT-

Radius of gyration: 22.94 Å; Cα contacts (8 Å, |Δi|>4): 423; chains: 2; bounding box: 59×76×62 Å

pLDDT: mean 88.32, std 18.01, range [28.94, 98.81]

Foldseek 3Di:
DDDPPPPPPPPPCPDPVPDPVSVVVVLVVVLQVLLCVLLVVPDGPLLLQLLVQCAVPFFDFQCLSCLQSQHDSVVSVVSVVVCVVVVQKDWDQDPVHNPTTTIHGDPVNVVSNVVCVVSVVVSLCVSCVVDDPVRSVVVVVVVVVVCVVCQVVDPRRRDDPVNVVVVVD/DDDPPPPPPPPPCPDPVPDPVSVVVVLVVVLQVLLCVLLVVPDGPLLLQLLVQCAVPFFDFQCLSCLQSQHDSVVSVVSVVVCVVVVQKDWDQDPVHNPTTTIHGDPVNVVSNVVCVVSVVVSLCVSCVVDDPVRSVVVVVVVVVVCVVCQVVDPRRRDDPVNVVVVVD